Protein AF-A0AA39V1K6-F1 (afdb_monomer_lite)

Radius of gyration: 20.14 Å; chains: 1; bounding box: 51×48×54 Å

Secondary structure (DSSP, 8-state):
--SSGGG---EEEPTTSSEEEEETT-BHHHHHHHHHHTTEE----S-TTSBHHHHHH------------BTTBSTTGGGSS--SEEEEE-EE---S-EEEEEEEEEGGGHHHHHHHHHHHHT-HHHHTTEEEEEEEEEEETTTEEEEEEEEEEEEESS-GGGT-SSGGGS--SEEEEEEE-GGGHHHHTT-STTSGGGSSSEEEEEEEEEESS--HHHHHHHHHHHHHHHTT-HHHHTT-EEEEEE---TTS-TTTSS-S-TT--EEEEEEEEEE-GGGGS--

InterPro domains:
  IPR016169 FAD-binding, type PCMH, subdomain 2 [G3DSA:3.30.465.10] (64-92)

Foldseek 3Di:
DDPDLCVFQDWAQDPPRFKIKGFQAHFQLVVQVVQVVVQKGDQFDLFRLDGPNCRPAVDADDDDDDDDDDCVRPVVCPRHYDDRMDMDTIGGQADFKKKKKKFKAFPVCLVVVQVLVQVCLVDVVLCPFKSWWKWKFADDVVVPLQTTIIIIMTIGNDDDPSNPDGCVVDDGPDMDIDMDGPSCRSVVSQNDCPHPVNDPFKDKDKDKDFAAGDDSVVSNVVRVVLSVVSVVDVQQRNPWIWMKIQDAQCVADCVNDPDNRNNTGMMIMTITMHGDPCSVDDD

Sequence (283 aa):
MPTSIWQLSYITIRFGGKSAWFGGSTLKGPVVQYLWDKGFVATACEYECVGMVRASLGGGHSGGSIIRVNATSYSDLYWGIIITSYEMNILPRGAGLWHYHNYIWRGNKLELVFNALNQLHGNDTILINKAYNVGNFSINATMSSEEPVLFWTLAYRGTTENAEKILNAIEAAYQQVDDVPHTQIAQAQGHGMSDSICQHGSVHSTSTVFLQVYNLTAERLICESFKRRAAQDADLTAGTSIMHEAYSMEAVGPAASASSFNADRLLMLFNAVVLHPDSEKGP

Structure (mmCIF, N/CA/C/O backbone):
data_AF-A0AA39V1K6-F1
#
_entry.id   AF-A0AA39V1K6-F1
#
loop_
_atom_site.group_PDB
_atom_site.id
_atom_site.type_symbol
_atom_site.label_atom_id
_atom_site.label_alt_id
_atom_site.label_comp_id
_atom_site.label_asym_id
_atom_site.label_entity_id
_atom_site.label_seq_id
_atom_site.pdbx_PDB_ins_code
_atom_site.Cartn_x
_atom_site.Cartn_y
_atom_site.Cartn_z
_atom_site.occupancy
_atom_site.B_iso_or_equiv
_atom_site.auth_seq_id
_atom_site.auth_comp_id
_atom_site.auth_asym_id
_atom_site.auth_atom_id
_atom_site.pdbx_PDB_model_num
ATOM 1 N N . MET A 1 1 ? -1.479 18.798 -32.047 1.00 44.91 1 MET A N 1
ATOM 2 C CA . MET A 1 1 ? -0.922 18.542 -30.700 1.00 44.91 1 MET A CA 1
ATOM 3 C C . MET A 1 1 ? -2.058 18.065 -29.811 1.00 44.91 1 MET A C 1
ATOM 5 O O . MET A 1 1 ? -3.164 18.552 -30.027 1.00 44.91 1 MET A O 1
ATOM 9 N N . PRO A 1 2 ? -1.830 17.118 -28.887 1.00 52.06 2 PRO A N 1
ATOM 10 C CA . PRO A 1 2 ? -2.867 16.704 -27.950 1.00 52.06 2 PRO A CA 1
ATOM 11 C C . PRO A 1 2 ? -3.321 17.907 -27.120 1.00 52.06 2 PRO A C 1
ATOM 13 O O . PRO A 1 2 ? -2.495 18.681 -26.640 1.00 52.06 2 PRO A O 1
ATOM 16 N N . THR A 1 3 ? -4.633 18.095 -27.011 1.00 57.06 3 THR A N 1
ATOM 17 C CA . THR A 1 3 ? -5.255 19.245 -26.328 1.00 57.06 3 THR A CA 1
ATOM 18 C C . THR A 1 3 ? -5.525 18.969 -24.850 1.00 57.06 3 THR A C 1
ATOM 20 O O . THR A 1 3 ? -5.960 19.857 -24.123 1.00 57.06 3 THR A O 1
ATOM 23 N N . SER A 1 4 ? -5.265 17.739 -24.396 1.00 67.81 4 SER A N 1
ATOM 24 C CA . SER A 1 4 ? -5.476 17.297 -23.022 1.00 67.81 4 SER A CA 1
ATOM 25 C C . SER A 1 4 ? -4.484 16.201 -22.636 1.00 67.81 4 SER A C 1
ATOM 27 O O . SER A 1 4 ? -4.141 15.351 -23.461 1.00 67.81 4 SER A O 1
ATOM 29 N N . ILE A 1 5 ? -4.069 16.178 -21.364 1.00 68.69 5 ILE A N 1
ATOM 30 C CA . ILE A 1 5 ? -3.195 15.129 -20.824 1.00 68.69 5 ILE A CA 1
ATOM 31 C C . ILE A 1 5 ? -3.827 13.739 -20.959 1.00 68.69 5 ILE A C 1
ATOM 33 O O . ILE A 1 5 ? -3.104 12.772 -21.166 1.00 68.69 5 ILE A O 1
ATOM 37 N N . TRP A 1 6 ? -5.161 13.635 -20.962 1.00 71.62 6 TRP A N 1
ATOM 38 C CA . TRP A 1 6 ? -5.904 12.379 -21.138 1.00 71.62 6 TRP A CA 1
ATOM 39 C C . TRP A 1 6 ? -5.653 11.685 -22.485 1.00 71.62 6 TRP A C 1
ATOM 41 O O . TRP A 1 6 ? -5.897 10.493 -22.619 1.00 71.62 6 TRP A O 1
ATOM 51 N N . GLN A 1 7 ? -5.125 12.405 -23.480 1.00 78.69 7 GLN A N 1
ATOM 52 C CA . GLN A 1 7 ? -4.736 11.836 -24.777 1.00 78.69 7 GLN A CA 1
ATOM 53 C C . GLN A 1 7 ? -3.311 11.245 -24.766 1.00 78.69 7 GLN A C 1
ATOM 55 O O . GLN A 1 7 ? -2.857 10.696 -25.767 1.00 78.69 7 GLN A O 1
ATOM 60 N N . LEU A 1 8 ? -2.587 11.366 -23.648 1.00 83.25 8 LEU A N 1
ATOM 61 C CA . LEU A 1 8 ? -1.212 10.900 -23.458 1.00 83.25 8 LEU A CA 1
ATOM 62 C C . LEU A 1 8 ? -1.170 9.612 -22.619 1.00 83.25 8 LEU A C 1
ATOM 64 O O . LEU A 1 8 ? -0.512 9.570 -21.586 1.00 83.25 8 LEU A O 1
ATOM 68 N N . SER A 1 9 ? -1.865 8.561 -23.052 1.00 87.69 9 SER A N 1
ATOM 69 C CA . SER A 1 9 ? -1.956 7.272 -22.341 1.00 87.69 9 SER A CA 1
ATOM 70 C C . SER A 1 9 ? -1.139 6.143 -22.995 1.00 87.69 9 SER A C 1
ATOM 72 O O . SER A 1 9 ? -1.383 4.963 -22.754 1.00 87.69 9 SER A O 1
ATOM 74 N N . TYR A 1 10 ? -0.158 6.484 -23.836 1.00 89.88 10 TYR A N 1
ATOM 75 C CA . TYR A 1 10 ? 0.651 5.503 -24.565 1.00 89.88 10 TYR A CA 1
ATOM 76 C C . TYR A 1 10 ? 1.762 4.881 -23.707 1.00 89.88 10 TYR A C 1
ATOM 78 O O . TYR A 1 10 ? 2.293 5.516 -22.794 1.00 89.88 10 TYR A O 1
ATOM 86 N N . ILE A 1 11 ? 2.162 3.657 -24.069 1.00 93.44 11 ILE A N 1
ATOM 87 C CA . ILE A 1 11 ? 3.303 2.946 -23.483 1.00 93.44 11 ILE A CA 1
ATOM 88 C C . ILE A 1 11 ? 4.174 2.389 -24.612 1.00 93.44 11 ILE A C 1
ATOM 90 O O . ILE A 1 11 ? 3.702 1.606 -25.438 1.00 93.44 11 ILE A O 1
ATOM 94 N N . THR A 1 12 ? 5.460 2.741 -24.627 1.00 94.88 12 THR A N 1
ATOM 95 C CA . THR A 1 12 ? 6.401 2.293 -25.666 1.00 94.88 12 THR A CA 1
ATOM 96 C C . THR A 1 12 ? 7.649 1.687 -25.040 1.00 94.88 12 THR A C 1
ATOM 98 O O . THR A 1 12 ? 8.504 2.408 -24.527 1.00 94.88 12 THR A O 1
ATOM 101 N N . ILE A 1 13 ? 7.785 0.361 -25.118 1.00 95.19 13 ILE A N 1
ATOM 102 C CA . ILE A 1 13 ? 8.995 -0.350 -24.680 1.00 95.19 13 ILE A CA 1
ATOM 103 C C . ILE A 1 13 ? 10.135 -0.037 -25.651 1.00 95.19 13 ILE A C 1
ATOM 105 O O . ILE A 1 13 ? 9.986 -0.141 -26.870 1.00 95.19 13 ILE A O 1
ATOM 109 N N . ARG A 1 14 ? 11.285 0.366 -25.112 1.00 94.25 14 ARG A N 1
ATOM 110 C CA . ARG A 1 14 ? 12.472 0.696 -25.903 1.00 94.25 14 ARG A CA 1
ATOM 111 C C . ARG A 1 14 ? 13.123 -0.575 -26.434 1.00 94.25 14 ARG A C 1
ATOM 113 O O . ARG A 1 14 ? 13.057 -1.638 -25.815 1.00 94.25 14 ARG A O 1
ATOM 120 N N . PHE A 1 15 ? 13.793 -0.453 -27.578 1.00 89.19 15 PHE A N 1
ATOM 121 C CA . PHE A 1 15 ? 14.573 -1.551 -28.140 1.00 89.19 15 PHE A CA 1
ATOM 122 C C . PHE A 1 15 ? 15.564 -2.087 -27.093 1.00 89.19 15 PHE A C 1
ATOM 124 O O . PHE A 1 15 ? 16.289 -1.317 -26.465 1.00 89.19 15 PHE A O 1
ATOM 131 N N . GLY A 1 16 ? 15.556 -3.404 -26.878 1.00 88.00 16 GLY A N 1
ATOM 132 C CA . GLY A 1 16 ? 16.358 -4.069 -25.846 1.00 88.00 16 GLY A CA 1
ATOM 133 C C . GLY A 1 16 ? 15.677 -4.240 -24.481 1.00 88.00 16 GLY A C 1
ATOM 134 O O . GLY A 1 16 ? 16.273 -4.868 -23.613 1.00 88.00 16 GLY A O 1
ATOM 135 N N . GLY A 1 17 ? 14.457 -3.724 -24.276 1.00 90.25 17 GLY A N 1
ATOM 136 C CA . GLY A 1 17 ? 13.609 -4.087 -23.129 1.00 90.25 17 GLY A CA 1
ATOM 137 C C . GLY A 1 17 ? 14.113 -3.632 -21.755 1.00 90.25 17 GLY A C 1
ATOM 138 O O . GLY A 1 17 ? 13.764 -4.240 -20.751 1.00 90.25 17 GLY A O 1
ATOM 139 N N . LYS A 1 18 ? 14.957 -2.595 -21.694 1.00 92.12 18 LYS A N 1
ATOM 140 C CA . LYS A 1 18 ? 15.508 -2.067 -20.427 1.00 92.12 18 LYS A CA 1
ATOM 141 C C . LYS A 1 18 ? 14.709 -0.898 -19.850 1.00 92.12 18 LYS A C 1
ATOM 143 O O . LYS A 1 18 ? 14.770 -0.641 -18.653 1.00 92.12 18 LYS A O 1
ATOM 148 N N . SER A 1 19 ? 13.971 -0.188 -20.696 1.00 91.06 19 SER A N 1
ATOM 149 C CA . SER A 1 19 ? 13.150 0.961 -20.319 1.00 91.06 19 SER A CA 1
ATOM 150 C C . SER A 1 19 ? 11.900 1.050 -21.190 1.00 91.06 19 SER A C 1
ATOM 152 O O . SER A 1 19 ? 11.816 0.440 -22.263 1.00 91.06 19 SER A O 1
ATOM 154 N N . ALA A 1 20 ? 10.926 1.830 -20.736 1.00 92.00 20 ALA A N 1
ATOM 155 C CA . ALA A 1 20 ? 9.745 2.181 -21.507 1.00 92.00 20 ALA A CA 1
ATOM 156 C C . ALA A 1 20 ? 9.401 3.663 -21.331 1.00 92.00 20 ALA A C 1
ATOM 158 O O . ALA A 1 20 ? 9.692 4.268 -20.299 1.00 92.00 20 ALA A O 1
ATOM 159 N N . TRP A 1 21 ? 8.792 4.235 -22.368 1.00 91.50 21 TRP A N 1
ATOM 160 C CA . TRP A 1 21 ? 8.170 5.552 -22.325 1.00 91.50 21 TRP A CA 1
ATOM 161 C C . TRP A 1 21 ? 6.716 5.428 -21.913 1.00 91.50 21 TRP A C 1
ATOM 163 O O . TRP A 1 21 ? 5.990 4.612 -22.479 1.00 91.50 21 TRP A O 1
ATOM 173 N N . PHE A 1 22 ? 6.302 6.291 -20.995 1.00 90.19 22 PHE A N 1
ATOM 174 C CA . PHE A 1 22 ? 4.945 6.378 -20.481 1.00 90.19 22 PHE A CA 1
ATOM 175 C C . PHE A 1 22 ? 4.411 7.775 -20.758 1.00 90.19 22 PHE A C 1
ATOM 177 O O . PHE A 1 22 ? 5.051 8.776 -20.423 1.00 90.19 22 PHE A O 1
ATOM 184 N N . GLY A 1 23 ? 3.249 7.849 -21.396 1.00 87.88 23 GLY A N 1
ATOM 185 C CA . GLY A 1 23 ? 2.524 9.100 -21.536 1.00 87.88 23 GLY A CA 1
ATOM 186 C C . GLY A 1 23 ? 1.997 9.600 -20.184 1.00 87.88 23 GLY A C 1
ATOM 187 O O . GLY A 1 23 ? 1.775 8.823 -19.249 1.00 87.88 23 GLY A O 1
ATOM 188 N N . GLY A 1 24 ? 1.794 10.915 -20.084 1.00 82.62 24 GLY A N 1
ATOM 189 C CA . GLY A 1 24 ? 1.506 11.601 -18.827 1.00 82.62 24 GLY A CA 1
ATOM 190 C C . GLY A 1 24 ? 0.207 11.217 -18.105 1.00 82.62 24 GLY A C 1
ATOM 191 O O . GLY A 1 24 ? 0.091 11.488 -16.913 1.00 82.62 24 GLY A O 1
ATOM 192 N N . SER A 1 25 ? -0.750 10.576 -18.785 1.00 84.81 25 SER A N 1
ATOM 193 C CA . SER A 1 25 ? -2.021 10.110 -18.195 1.00 84.81 25 SER A CA 1
ATOM 194 C C . SER A 1 25 ? -2.135 8.593 -18.070 1.00 84.81 25 SER A C 1
ATOM 196 O O . SER A 1 25 ? -3.218 8.078 -17.799 1.00 84.81 25 SER A O 1
ATOM 198 N N . THR A 1 26 ? -1.039 7.855 -18.255 1.00 88.94 26 THR A N 1
ATOM 199 C CA . THR A 1 26 ? -1.051 6.407 -18.016 1.00 88.94 26 THR A CA 1
ATOM 200 C C . THR A 1 26 ? -1.427 6.095 -16.564 1.00 88.94 26 THR A C 1
ATOM 202 O O . THR A 1 26 ? -0.902 6.692 -15.622 1.00 88.94 26 THR A O 1
ATOM 205 N N . LEU A 1 27 ? -2.362 5.162 -16.386 1.00 89.44 27 LEU A N 1
ATOM 206 C CA . LEU A 1 27 ? -2.750 4.621 -15.083 1.00 89.44 27 LEU A CA 1
ATOM 207 C C . LEU A 1 27 ? -1.953 3.346 -14.799 1.00 89.44 27 LEU A C 1
ATOM 209 O O . LEU A 1 27 ? -1.530 2.653 -15.729 1.00 89.44 27 LEU A O 1
ATOM 213 N N . LYS A 1 28 ? -1.762 3.021 -13.521 1.00 87.12 28 LYS A N 1
ATOM 214 C CA . LYS A 1 28 ? -0.947 1.874 -13.100 1.00 87.12 28 LYS A CA 1
ATOM 215 C C . LYS A 1 28 ? -1.517 0.537 -13.530 1.00 87.12 28 LYS A C 1
ATOM 217 O O . LYS A 1 28 ? -0.762 -0.233 -14.106 1.00 87.12 28 LYS A O 1
ATOM 222 N N . GLY A 1 29 ? -2.808 0.277 -13.313 1.00 90.12 29 GLY A N 1
ATOM 223 C CA . GLY A 1 29 ? -3.432 -1.002 -13.687 1.00 90.12 29 GLY A CA 1
ATOM 224 C C . GLY A 1 29 ? -3.181 -1.357 -15.161 1.00 90.12 29 GLY A C 1
ATOM 225 O O . GLY A 1 29 ? -2.542 -2.370 -15.454 1.00 90.12 29 GLY A O 1
ATOM 226 N N . PRO A 1 30 ? -3.544 -0.471 -16.112 1.00 92.50 30 PRO A N 1
ATOM 227 C CA . PRO A 1 30 ? -3.234 -0.657 -17.530 1.00 92.50 30 PRO A CA 1
ATOM 228 C C . PRO A 1 30 ? -1.739 -0.830 -17.835 1.00 92.50 30 PRO A C 1
ATOM 230 O O . PRO A 1 30 ? -1.378 -1.629 -18.698 1.00 92.50 30 PRO A O 1
ATOM 233 N N . VAL A 1 31 ? -0.858 -0.106 -17.135 1.00 91.94 31 VAL A N 1
ATOM 234 C CA . VAL A 1 31 ? 0.598 -0.242 -17.296 1.00 91.94 31 VAL A CA 1
ATOM 235 C C . VAL A 1 31 ? 1.099 -1.604 -16.826 1.00 91.94 31 VAL A C 1
ATOM 237 O O . VAL A 1 31 ? 1.863 -2.247 -17.547 1.00 91.94 31 VAL A O 1
ATOM 240 N N . VAL A 1 32 ? 0.665 -2.051 -15.648 1.00 91.38 32 VAL A N 1
ATOM 241 C CA . VAL A 1 32 ? 1.021 -3.348 -15.069 1.00 91.38 32 VAL A CA 1
ATOM 242 C C . VAL A 1 32 ? 0.584 -4.467 -16.006 1.00 91.38 32 VAL A C 1
ATOM 244 O O . VAL A 1 32 ? 1.411 -5.308 -16.358 1.00 91.38 32 VAL A O 1
ATOM 247 N N . GLN A 1 33 ? -0.659 -4.426 -16.490 1.00 93.00 33 GLN A N 1
ATOM 248 C CA . GLN A 1 33 ? -1.176 -5.410 -17.438 1.00 93.00 33 GLN A CA 1
ATOM 249 C C . GLN A 1 33 ? -0.370 -5.419 -18.748 1.00 93.00 33 GLN A C 1
ATOM 251 O O . GLN A 1 33 ? 0.121 -6.465 -19.173 1.00 93.00 33 GLN A O 1
ATOM 256 N N . TYR A 1 34 ? -0.155 -4.247 -19.355 1.00 94.94 34 TYR A N 1
ATOM 257 C CA . TYR A 1 34 ? 0.571 -4.129 -20.621 1.00 94.94 34 TYR A CA 1
ATOM 258 C C . TYR A 1 34 ? 2.014 -4.641 -20.532 1.00 94.94 34 TYR A C 1
ATOM 260 O O . TYR A 1 34 ? 2.470 -5.373 -21.412 1.00 94.94 34 TYR A O 1
ATOM 268 N N . LEU A 1 35 ? 2.754 -4.258 -19.486 1.00 94.00 35 LEU A N 1
ATOM 269 C CA . LEU A 1 35 ? 4.135 -4.706 -19.304 1.00 94.00 35 LEU A CA 1
ATOM 270 C C . LEU A 1 35 ? 4.195 -6.210 -19.031 1.00 94.00 35 LEU A C 1
ATOM 272 O O . LEU A 1 35 ? 5.041 -6.896 -19.612 1.00 94.00 35 LEU A O 1
ATOM 276 N N . TRP A 1 36 ? 3.276 -6.729 -18.216 1.00 93.06 36 TRP A N 1
ATOM 277 C CA . TRP A 1 36 ? 3.225 -8.143 -17.854 1.00 93.06 36 TRP A CA 1
ATOM 278 C C . TRP A 1 36 ? 3.026 -9.051 -19.069 1.00 93.06 36 TRP A C 1
ATOM 280 O O . TRP A 1 36 ? 3.762 -10.031 -19.235 1.00 93.06 36 TRP A O 1
ATOM 290 N N . ASP A 1 37 ? 2.113 -8.675 -19.967 1.00 94.56 37 ASP A N 1
ATOM 291 C CA . ASP A 1 37 ? 1.841 -9.386 -21.224 1.00 94.56 37 ASP A CA 1
ATOM 292 C C . ASP A 1 37 ? 3.039 -9.368 -22.186 1.00 94.56 37 ASP A C 1
ATOM 294 O O . ASP A 1 37 ? 3.150 -10.204 -23.086 1.00 94.56 37 ASP A O 1
ATOM 298 N N . LYS A 1 38 ? 3.973 -8.431 -21.990 1.00 95.56 38 LYS A N 1
ATOM 299 C CA . LYS A 1 38 ? 5.236 -8.330 -22.734 1.00 95.56 38 LYS A CA 1
ATOM 300 C C . LYS A 1 38 ? 6.434 -8.924 -21.992 1.00 95.56 38 LYS A C 1
ATOM 302 O O . LYS A 1 38 ? 7.543 -8.861 -22.514 1.00 95.56 38 LYS A O 1
ATOM 307 N N . GLY A 1 39 ? 6.229 -9.528 -20.820 1.00 93.81 39 GLY A N 1
ATOM 308 C CA . GLY A 1 39 ? 7.291 -10.167 -20.041 1.00 93.81 39 GLY A CA 1
ATOM 309 C C . GLY A 1 39 ? 8.091 -9.211 -19.153 1.00 93.81 39 GLY A C 1
ATOM 310 O O . GLY A 1 39 ? 9.198 -9.556 -18.733 1.00 93.81 39 GLY A O 1
ATOM 311 N N . PHE A 1 40 ? 7.529 -8.048 -18.824 1.00 93.56 40 PHE A N 1
ATOM 312 C CA . PHE A 1 40 ? 8.165 -7.024 -18.000 1.00 93.56 40 PHE A CA 1
ATOM 313 C C . PHE A 1 40 ? 7.306 -6.613 -16.799 1.00 93.56 40 PHE A C 1
ATOM 315 O O . PHE A 1 40 ? 6.109 -6.874 -16.742 1.00 93.56 40 PHE A O 1
ATOM 322 N N . VAL A 1 41 ? 7.934 -5.939 -15.841 1.00 89.31 41 VAL A N 1
ATOM 323 C CA . VAL A 1 41 ? 7.305 -5.227 -14.722 1.00 89.31 41 VAL A CA 1
ATOM 324 C C . VAL A 1 41 ? 7.999 -3.879 -14.523 1.00 89.31 41 VAL A C 1
ATOM 326 O O . VAL A 1 41 ? 9.112 -3.663 -15.003 1.00 89.31 41 VAL A O 1
ATOM 329 N N . ALA A 1 42 ? 7.351 -2.968 -13.809 1.00 84.81 42 ALA A N 1
ATOM 330 C CA . ALA A 1 42 ? 7.894 -1.667 -13.438 1.00 84.81 42 ALA A CA 1
ATOM 331 C C . ALA A 1 42 ? 7.592 -1.398 -11.962 1.00 84.81 42 ALA A C 1
ATOM 333 O O . ALA A 1 42 ? 6.559 -1.839 -11.463 1.00 84.81 42 ALA A O 1
ATOM 334 N N . THR A 1 43 ? 8.471 -0.671 -11.270 1.00 75.50 43 THR A N 1
ATOM 335 C CA . THR A 1 43 ? 8.198 -0.241 -9.894 1.00 75.50 43 THR A CA 1
ATOM 336 C C . THR A 1 43 ? 7.059 0.774 -9.903 1.00 75.50 43 THR A C 1
ATOM 338 O O . THR A 1 43 ? 7.192 1.855 -10.477 1.00 75.50 43 THR A O 1
ATOM 341 N N . ALA A 1 44 ? 5.942 0.433 -9.272 1.00 68.88 44 ALA A N 1
ATOM 342 C CA . ALA A 1 44 ? 4.783 1.296 -9.118 1.00 68.88 44 ALA A CA 1
ATOM 343 C C . ALA A 1 44 ? 4.134 1.029 -7.751 1.00 68.88 44 ALA A C 1
ATOM 345 O O . ALA A 1 44 ? 4.139 -0.104 -7.294 1.00 68.88 44 ALA A O 1
ATOM 346 N N . CYS A 1 45 ? 3.566 2.053 -7.103 1.00 64.75 45 CYS A N 1
ATOM 347 C CA . CYS A 1 45 ? 2.638 1.826 -5.983 1.00 64.75 45 CYS A CA 1
ATOM 348 C C . CYS A 1 45 ? 1.388 1.039 -6.423 1.00 64.75 45 CYS A C 1
ATOM 350 O O . CYS A 1 45 ? 1.010 1.129 -7.594 1.00 64.75 45 CYS A O 1
ATOM 352 N N . GLU A 1 46 ? 0.765 0.344 -5.471 1.00 76.44 46 GLU A N 1
ATOM 353 C CA . GLU A 1 46 ? -0.241 -0.717 -5.661 1.00 76.44 46 GLU A CA 1
ATOM 354 C C . GLU A 1 46 ? -1.591 -0.256 -6.248 1.00 76.44 46 GLU A C 1
ATOM 356 O O . GLU A 1 46 ? -2.221 -0.992 -6.997 1.00 76.44 46 GLU A O 1
ATOM 361 N N . TYR A 1 47 ? -2.039 0.972 -5.958 1.00 83.31 47 TYR A N 1
ATOM 362 C CA . TYR A 1 47 ? -3.361 1.465 -6.377 1.00 83.31 47 TYR A CA 1
ATOM 363 C C . TYR A 1 47 ? -3.471 1.656 -7.893 1.00 83.31 47 TYR A C 1
ATOM 365 O O . TYR A 1 47 ? -2.866 2.573 -8.458 1.00 83.31 47 TYR A O 1
ATOM 373 N N . GLU A 1 48 ? -4.298 0.855 -8.561 1.00 87.94 48 GLU A N 1
ATOM 374 C CA . GLU A 1 48 ? -4.310 0.772 -10.026 1.00 87.94 48 GLU A CA 1
ATOM 375 C C . GLU A 1 48 ? -4.774 2.056 -10.733 1.00 87.94 48 GLU A C 1
ATOM 377 O O . GLU A 1 48 ? -4.312 2.363 -11.838 1.00 87.94 48 GLU A O 1
ATOM 382 N N . CYS A 1 49 ? -5.644 2.832 -10.086 1.00 86.88 49 CYS A N 1
ATOM 383 C CA . CYS A 1 49 ? -6.198 4.081 -10.611 1.00 86.88 49 CYS A CA 1
ATOM 384 C C . CYS A 1 49 ? -5.260 5.287 -10.479 1.00 86.88 49 CYS A C 1
ATOM 386 O O . CYS A 1 49 ? -5.561 6.364 -10.999 1.00 86.88 49 CYS A O 1
ATOM 388 N N . VAL A 1 50 ? -4.124 5.158 -9.789 1.00 84.50 50 VAL A N 1
ATOM 389 C CA . VAL A 1 50 ? -3.205 6.287 -9.629 1.00 84.50 50 VAL A CA 1
ATOM 390 C C . VAL A 1 50 ? -2.436 6.523 -10.933 1.00 84.50 50 VAL A C 1
ATOM 392 O O . VAL A 1 50 ? -1.850 5.617 -11.526 1.00 84.50 50 VAL A O 1
ATOM 395 N N . GLY A 1 51 ? -2.412 7.781 -11.376 1.00 81.62 51 GLY A N 1
ATOM 396 C CA . GLY A 1 51 ? -1.617 8.201 -12.525 1.00 81.62 51 GLY A CA 1
ATOM 397 C C . GLY A 1 51 ? -0.124 7.982 -12.285 1.00 81.62 51 GLY A C 1
ATOM 398 O O . GLY A 1 51 ? 0.438 8.395 -11.267 1.00 81.62 51 GLY A O 1
ATOM 399 N N . MET A 1 52 ? 0.534 7.365 -13.253 1.00 76.50 52 MET A N 1
ATOM 400 C CA . MET A 1 52 ? 1.934 6.968 -13.187 1.00 76.50 52 MET A CA 1
ATOM 401 C C . MET A 1 52 ? 2.903 8.158 -13.026 1.00 76.50 52 MET A C 1
ATOM 403 O O . MET A 1 52 ? 3.865 8.081 -12.258 1.00 76.50 52 MET A O 1
ATOM 407 N N . VAL A 1 53 ? 2.596 9.313 -13.632 1.00 70.44 53 VAL A N 1
ATOM 408 C CA . VAL A 1 53 ? 3.350 10.566 -13.417 1.00 70.44 53 VAL A CA 1
ATOM 409 C C . VAL A 1 53 ? 3.212 11.082 -11.986 1.00 70.44 53 VAL A C 1
ATOM 411 O O . VAL A 1 53 ? 4.207 11.475 -11.377 1.00 70.44 53 VAL A O 1
ATOM 414 N N . ARG A 1 54 ? 1.995 11.064 -11.424 1.00 56.81 54 ARG A N 1
ATOM 415 C CA . ARG A 1 54 ? 1.740 11.559 -10.061 1.00 56.81 54 ARG A CA 1
ATOM 416 C C . ARG A 1 54 ? 2.488 10.722 -9.027 1.00 56.81 54 ARG A C 1
ATOM 418 O O . ARG A 1 54 ? 3.078 11.287 -8.114 1.00 56.81 54 ARG A O 1
ATOM 425 N N . ALA A 1 55 ? 2.509 9.403 -9.216 1.00 51.59 55 ALA A N 1
ATOM 426 C CA . ALA A 1 55 ? 3.280 8.488 -8.379 1.00 51.59 55 ALA A CA 1
ATOM 427 C C . ALA A 1 55 ? 4.798 8.705 -8.481 1.00 51.59 55 ALA A C 1
ATOM 429 O O . ALA A 1 55 ? 5.523 8.315 -7.576 1.00 51.59 55 ALA A O 1
ATOM 430 N N . SER A 1 56 ? 5.275 9.315 -9.569 1.00 51.44 56 SER A N 1
ATOM 431 C CA . SER A 1 56 ? 6.705 9.492 -9.802 1.00 51.44 56 SER A CA 1
ATOM 432 C C . SER A 1 56 ? 7.249 10.814 -9.243 1.00 51.44 56 SER A C 1
ATOM 434 O O . SER A 1 56 ? 8.406 10.837 -8.834 1.00 51.44 56 SER A O 1
ATOM 436 N N . LEU A 1 57 ? 6.493 11.928 -9.277 1.00 53.66 57 LEU A N 1
ATOM 437 C CA . LEU A 1 57 ? 7.123 13.268 -9.232 1.00 53.66 57 LEU A CA 1
ATOM 438 C C . LEU A 1 57 ? 6.347 14.406 -8.524 1.00 53.66 57 LEU A C 1
ATOM 440 O O . LEU A 1 57 ? 6.695 15.568 -8.705 1.00 53.66 57 LEU A O 1
ATOM 444 N N . GLY A 1 58 ? 5.325 14.138 -7.702 1.00 44.94 58 GLY A N 1
ATOM 445 C CA . GLY A 1 58 ? 4.805 15.127 -6.728 1.00 44.94 58 GLY A CA 1
ATOM 446 C C . GLY A 1 58 ? 4.076 16.386 -7.256 1.00 44.94 58 GLY A C 1
ATOM 447 O O . GLY A 1 58 ? 3.384 17.030 -6.477 1.00 44.94 58 GLY A O 1
ATOM 448 N N . GLY A 1 59 ? 4.119 16.697 -8.557 1.00 31.39 59 GLY A N 1
ATOM 449 C CA . GLY A 1 59 ? 3.286 17.708 -9.232 1.00 31.39 59 GLY A CA 1
ATOM 450 C C . GLY A 1 59 ? 3.768 19.168 -9.132 1.00 31.39 59 GLY A C 1
ATOM 451 O O . GLY A 1 59 ? 4.010 19.693 -8.052 1.00 31.39 59 GLY A O 1
ATOM 452 N N . GLY A 1 60 ? 3.831 19.860 -10.278 1.00 26.05 60 GLY A N 1
ATOM 453 C CA . GLY A 1 60 ? 4.103 21.300 -10.401 1.00 26.05 60 GLY A CA 1
ATOM 454 C C . GLY A 1 60 ? 3.540 21.864 -11.716 1.00 26.05 60 GLY A C 1
ATOM 455 O O . GLY A 1 60 ? 3.410 21.132 -12.697 1.00 26.05 60 GLY A O 1
ATOM 456 N N . HIS A 1 61 ? 3.152 23.145 -11.735 1.00 28.48 61 HIS A N 1
ATOM 457 C CA . HIS A 1 61 ? 2.489 23.817 -12.865 1.00 28.48 61 HIS A CA 1
ATOM 458 C C . HIS A 1 61 ? 3.411 24.892 -13.471 1.00 28.48 61 HIS A C 1
ATOM 460 O O . HIS A 1 61 ? 3.813 25.817 -12.769 1.00 28.48 61 HIS A O 1
ATOM 466 N N . SER A 1 62 ? 3.723 24.811 -14.768 1.00 29.45 62 SER A N 1
ATOM 467 C CA . SER A 1 62 ? 4.364 25.892 -15.531 1.00 29.45 62 SER A CA 1
ATOM 468 C C . SER A 1 62 ? 4.016 25.786 -17.022 1.00 29.45 62 SER A C 1
ATOM 470 O O . SER A 1 62 ? 4.140 24.730 -17.638 1.00 29.45 62 SER A O 1
ATOM 472 N N . GLY A 1 63 ? 3.517 26.876 -17.610 1.00 37.16 63 GLY A N 1
ATOM 473 C CA . GLY A 1 63 ? 3.251 26.962 -19.047 1.00 37.16 63 GLY A CA 1
ATOM 474 C C . GLY A 1 63 ? 4.542 27.217 -19.825 1.00 37.16 63 GLY A C 1
ATOM 475 O O . GLY A 1 63 ? 5.309 28.106 -19.464 1.00 37.16 63 GLY A O 1
ATOM 476 N N . GLY A 1 64 ? 4.787 26.456 -20.895 1.00 43.00 64 GLY A N 1
ATOM 477 C CA . GLY A 1 64 ? 5.979 26.614 -21.728 1.00 43.00 64 GLY A CA 1
ATOM 478 C C . GLY A 1 64 ? 6.146 25.531 -22.796 1.00 43.00 64 GLY A C 1
ATOM 479 O O . GLY A 1 64 ? 5.463 24.509 -22.792 1.00 43.00 64 GLY A O 1
ATOM 480 N N . SER A 1 65 ? 7.053 25.790 -23.737 1.00 50.19 65 SER A N 1
ATOM 481 C CA . SER A 1 65 ? 7.487 24.898 -24.822 1.00 50.19 65 SER A CA 1
ATOM 482 C C . SER A 1 65 ? 7.974 23.527 -24.327 1.00 50.19 65 SER A C 1
ATOM 484 O O . SER A 1 65 ? 8.620 23.438 -23.287 1.00 50.19 65 SER A O 1
ATOM 486 N N . ILE A 1 66 ? 7.720 22.463 -25.104 1.00 56.28 66 ILE A N 1
ATOM 487 C CA . ILE A 1 66 ? 8.152 21.093 -24.777 1.00 56.28 66 ILE A CA 1
ATOM 488 C C . ILE A 1 66 ? 9.679 20.998 -24.882 1.00 56.28 66 ILE A C 1
ATOM 490 O O . ILE A 1 66 ? 10.237 21.147 -25.969 1.00 56.28 66 ILE A O 1
ATOM 494 N N . ILE A 1 67 ? 10.340 20.696 -23.766 1.00 64.00 67 ILE A N 1
ATOM 495 C CA . ILE A 1 67 ? 11.774 20.399 -23.699 1.00 64.00 67 ILE A CA 1
ATOM 496 C C . ILE A 1 67 ? 11.980 18.970 -23.193 1.00 64.00 67 ILE A C 1
ATOM 498 O O . ILE A 1 67 ? 11.190 18.463 -22.397 1.00 64.00 67 ILE A O 1
ATOM 502 N N . ARG A 1 68 ? 13.040 18.298 -23.653 1.00 71.38 68 ARG A N 1
ATOM 503 C CA . ARG A 1 68 ? 13.446 17.003 -23.097 1.00 71.38 68 ARG A CA 1
ATOM 504 C C . ARG A 1 68 ? 14.457 17.249 -21.987 1.00 71.38 68 ARG A C 1
ATOM 506 O O . ARG A 1 68 ? 15.537 17.761 -22.257 1.00 71.38 68 ARG A O 1
ATOM 513 N N . VAL A 1 69 ? 14.111 16.830 -20.778 1.00 69.75 69 VAL A N 1
ATOM 514 C CA . VAL A 1 69 ? 14.982 16.925 -19.605 1.00 69.75 69 VAL A CA 1
ATOM 515 C C . VAL A 1 69 ? 15.607 15.563 -19.312 1.00 69.75 69 VAL A C 1
ATOM 517 O O . VAL A 1 69 ? 14.951 14.530 -19.452 1.00 69.75 69 VAL A O 1
ATOM 520 N N . ASN A 1 70 ? 16.888 15.539 -18.949 1.00 68.62 70 ASN A N 1
ATOM 521 C CA . ASN A 1 70 ? 17.582 14.344 -18.468 1.00 68.62 70 ASN A CA 1
ATOM 522 C C . ASN A 1 70 ? 18.717 14.730 -17.502 1.00 68.62 70 ASN A C 1
ATOM 524 O O . ASN A 1 70 ? 18.987 15.909 -17.290 1.00 68.62 70 ASN A O 1
ATOM 528 N N . ALA A 1 71 ? 19.429 13.741 -16.955 1.00 66.88 71 ALA A N 1
ATOM 529 C CA . ALA A 1 71 ? 20.523 13.969 -16.003 1.00 66.88 71 ALA A CA 1
ATOM 530 C C . ALA A 1 71 ? 21.665 14.868 -16.530 1.00 66.88 71 ALA A C 1
ATOM 532 O O . ALA A 1 71 ? 22.447 15.388 -15.744 1.00 66.88 71 ALA A O 1
ATOM 533 N N . THR A 1 72 ? 21.775 15.047 -17.848 1.00 73.88 72 THR A N 1
ATOM 534 C CA . THR A 1 72 ? 22.841 15.815 -18.515 1.00 73.88 72 THR A CA 1
ATOM 535 C C . THR A 1 72 ? 22.352 17.100 -19.194 1.00 73.88 72 THR A C 1
ATOM 537 O O . THR A 1 72 ? 23.165 17.875 -19.685 1.00 73.88 72 THR A O 1
ATOM 540 N N . SER A 1 73 ? 21.039 17.340 -19.257 1.00 75.44 73 SER A N 1
ATOM 541 C CA . SER A 1 73 ? 20.432 18.473 -19.962 1.00 75.44 73 SER A CA 1
ATOM 542 C C . SER A 1 73 ? 19.204 18.948 -19.194 1.00 75.44 73 SER A C 1
ATOM 544 O O . SER A 1 73 ? 18.248 18.187 -19.037 1.00 75.44 73 SER A O 1
ATOM 546 N N . TYR A 1 74 ? 19.248 20.199 -18.719 1.00 74.88 74 TYR A N 1
ATOM 547 C CA . TYR A 1 74 ? 18.242 20.791 -17.826 1.00 74.88 74 TYR A CA 1
ATOM 548 C C . TYR A 1 74 ? 18.061 20.007 -16.511 1.00 74.88 74 TYR A C 1
ATOM 550 O O . TYR A 1 74 ? 16.948 19.851 -16.017 1.00 74.88 74 TYR A O 1
ATOM 558 N N . SER A 1 75 ? 19.147 19.458 -15.956 1.00 73.38 75 SER A N 1
ATOM 559 C CA . SER A 1 75 ? 19.118 18.566 -14.784 1.00 73.38 75 SER A CA 1
ATOM 560 C C . SER A 1 75 ? 18.491 19.196 -13.533 1.00 73.38 75 SER A C 1
ATOM 562 O O . SER A 1 75 ? 17.969 18.485 -12.681 1.00 73.38 75 SER A O 1
ATOM 564 N N . ASP A 1 76 ? 18.528 20.522 -13.436 1.00 71.31 76 ASP A N 1
ATOM 565 C CA . ASP A 1 76 ? 17.858 21.339 -12.424 1.00 71.31 76 ASP A CA 1
ATOM 566 C C . ASP A 1 76 ? 16.326 21.353 -12.580 1.00 71.31 76 ASP A C 1
ATOM 568 O O . ASP A 1 76 ? 15.603 21.364 -11.586 1.00 71.31 76 ASP A O 1
ATOM 572 N N . LEU A 1 77 ? 15.817 21.272 -13.814 1.00 71.62 77 LEU A N 1
ATOM 573 C CA . LEU A 1 77 ? 14.382 21.231 -14.125 1.00 71.62 77 LEU A CA 1
ATOM 574 C C . LEU A 1 77 ? 13.755 19.839 -13.973 1.00 71.62 77 LEU A C 1
ATOM 576 O O . LEU A 1 77 ? 12.534 19.710 -14.053 1.00 71.62 77 LEU A O 1
ATOM 580 N N . TYR A 1 78 ? 14.555 18.795 -13.736 1.00 64.12 78 TYR A N 1
ATOM 581 C CA . TYR A 1 78 ? 14.076 17.408 -13.668 1.00 64.12 78 TYR A CA 1
ATOM 582 C C . TYR A 1 78 ? 13.026 17.179 -12.560 1.00 64.12 78 TYR A C 1
ATOM 584 O O . TYR A 1 78 ? 12.224 16.253 -12.659 1.00 64.12 78 TYR A O 1
ATOM 592 N N . TRP A 1 79 ? 12.974 18.049 -11.544 1.00 59.25 79 TRP A N 1
ATOM 593 C CA . TRP A 1 79 ? 12.142 17.876 -10.347 1.00 59.25 79 TRP A CA 1
ATOM 594 C C . TRP A 1 79 ? 10.955 18.854 -10.218 1.00 59.25 79 TRP A C 1
ATOM 596 O O . TRP A 1 79 ? 10.286 18.835 -9.191 1.00 59.25 79 TRP A O 1
ATOM 606 N N . GLY A 1 80 ? 10.670 19.710 -11.216 1.00 57.28 80 GLY A N 1
ATOM 607 C CA . GLY A 1 80 ? 9.729 20.836 -11.037 1.00 57.28 80 GLY A CA 1
ATOM 608 C C . GLY A 1 80 ? 8.897 21.274 -12.250 1.00 57.28 80 GLY A C 1
ATOM 609 O O . GLY A 1 80 ? 8.569 22.455 -12.354 1.00 57.28 80 GLY A O 1
ATOM 610 N N . ILE A 1 81 ? 8.562 20.376 -13.183 1.00 63.09 81 ILE A N 1
ATOM 611 C CA . ILE A 1 81 ? 7.908 20.733 -14.462 1.00 63.09 81 ILE A CA 1
ATOM 612 C C . ILE A 1 81 ? 6.608 19.964 -14.741 1.00 63.09 81 ILE A C 1
ATOM 614 O O . ILE A 1 81 ? 6.346 18.919 -14.148 1.00 63.09 81 ILE A O 1
ATOM 618 N N . ILE A 1 82 ? 5.817 20.456 -15.706 1.00 66.12 82 ILE A N 1
ATOM 619 C CA . ILE A 1 82 ? 4.718 19.689 -16.312 1.00 66.12 82 ILE A CA 1
ATOM 620 C C . ILE A 1 82 ? 5.306 18.584 -17.190 1.00 66.12 82 ILE A C 1
ATOM 622 O O . ILE A 1 82 ? 6.079 18.839 -18.113 1.00 66.12 82 ILE A O 1
ATOM 626 N N . ILE A 1 83 ? 4.883 17.350 -16.933 1.00 70.94 83 ILE A N 1
ATOM 627 C CA . ILE A 1 83 ? 5.402 16.162 -17.606 1.00 70.94 83 ILE A CA 1
ATOM 628 C C . ILE A 1 83 ? 4.356 15.643 -18.578 1.00 70.94 83 ILE A C 1
ATOM 630 O O . ILE A 1 83 ? 3.270 15.217 -18.193 1.00 70.94 83 ILE A O 1
ATOM 634 N N . THR A 1 84 ? 4.702 15.656 -19.861 1.00 76.12 84 THR A N 1
ATOM 635 C CA . THR A 1 84 ? 3.872 15.080 -20.927 1.00 76.12 84 THR A CA 1
ATOM 636 C C . THR A 1 84 ? 4.179 13.601 -21.148 1.00 76.12 84 THR A C 1
ATOM 638 O O . THR A 1 84 ? 3.301 12.840 -21.550 1.00 76.12 84 THR A O 1
ATOM 641 N N . SER A 1 85 ? 5.415 13.184 -20.871 1.00 79.81 85 SER A N 1
ATOM 642 C CA . SER A 1 85 ? 5.851 11.790 -20.875 1.00 79.81 85 SER A CA 1
ATOM 643 C C . SER A 1 85 ? 7.171 11.631 -20.134 1.00 79.81 85 SER A C 1
ATOM 645 O O . SER A 1 85 ? 7.913 12.601 -19.975 1.00 79.81 85 SER A O 1
ATOM 647 N N . TYR A 1 86 ? 7.478 10.410 -19.713 1.00 82.50 86 TYR A N 1
ATOM 648 C CA . TYR A 1 86 ? 8.734 10.099 -19.044 1.00 82.50 86 TYR A CA 1
ATOM 649 C C . TYR A 1 86 ? 9.223 8.692 -19.408 1.00 82.50 86 TYR A C 1
ATOM 651 O O . TYR A 1 86 ? 8.441 7.831 -19.817 1.00 82.50 86 TYR A O 1
ATOM 659 N N . GLU A 1 87 ? 10.533 8.477 -19.295 1.00 86.00 87 GLU A N 1
ATOM 660 C CA . GLU A 1 87 ? 11.182 7.180 -19.500 1.00 86.00 87 GLU A CA 1
ATOM 661 C C . GLU A 1 87 ? 11.556 6.605 -18.134 1.00 86.00 87 GLU A C 1
ATOM 663 O O . GLU A 1 87 ? 12.211 7.280 -17.342 1.00 86.00 87 GLU A O 1
ATOM 668 N N . MET A 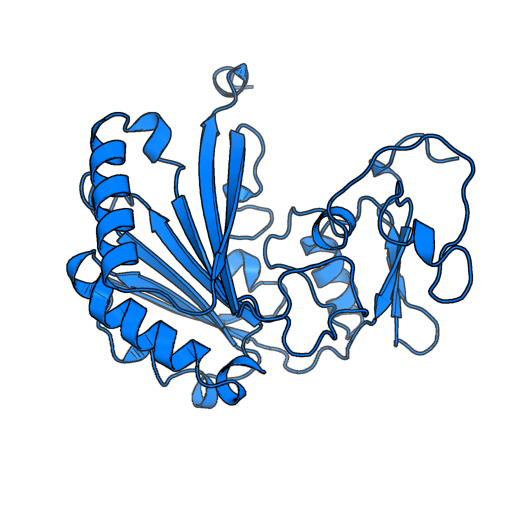1 88 ? 11.159 5.364 -17.855 1.00 85.31 88 MET A N 1
ATOM 669 C CA . MET A 1 88 ? 11.592 4.644 -16.653 1.00 85.31 88 MET A CA 1
ATOM 670 C C . MET A 1 88 ? 12.091 3.248 -17.003 1.00 85.31 88 MET A C 1
ATOM 672 O O . MET A 1 88 ? 11.707 2.662 -18.021 1.00 85.31 88 MET A O 1
ATOM 676 N N . ASN A 1 89 ? 12.959 2.720 -16.144 1.00 87.62 89 ASN A N 1
ATOM 677 C CA . ASN A 1 89 ? 13.452 1.357 -16.269 1.00 87.62 89 ASN A CA 1
ATOM 678 C C . ASN A 1 89 ? 12.308 0.356 -16.077 1.00 87.62 89 ASN A C 1
ATOM 680 O O . ASN A 1 89 ? 11.436 0.544 -15.228 1.00 87.62 89 ASN A O 1
ATOM 684 N N . ILE A 1 90 ? 12.356 -0.723 -16.852 1.00 90.12 90 ILE A N 1
ATOM 685 C CA . ILE A 1 90 ? 11.486 -1.889 -16.696 1.00 90.12 90 ILE A CA 1
ATOM 686 C C . ILE A 1 90 ? 12.359 -3.108 -16.411 1.00 90.12 90 ILE A C 1
ATOM 688 O O . ILE A 1 90 ? 13.511 -3.184 -16.841 1.00 90.12 90 ILE A O 1
ATOM 692 N N . LEU A 1 91 ? 11.817 -4.055 -15.660 1.00 88.56 91 LEU A N 1
ATOM 693 C CA . LEU A 1 91 ? 12.516 -5.249 -15.205 1.00 88.56 91 LEU A CA 1
ATOM 694 C C . LEU A 1 91 ? 11.868 -6.495 -15.813 1.00 88.56 91 LEU A C 1
ATOM 696 O O . LEU A 1 91 ? 10.674 -6.471 -16.110 1.00 88.56 91 LEU A O 1
ATOM 700 N N . PRO A 1 92 ? 12.605 -7.605 -15.976 1.00 90.31 92 PRO A N 1
ATOM 701 C CA . PRO A 1 92 ? 12.004 -8.877 -16.353 1.00 90.31 92 PRO A CA 1
ATOM 702 C C . PRO A 1 92 ? 10.909 -9.297 -15.364 1.00 90.31 92 PRO A C 1
ATOM 704 O O . PRO A 1 92 ? 11.065 -9.156 -14.147 1.00 90.31 92 PRO A O 1
ATOM 707 N N . ARG A 1 93 ? 9.827 -9.870 -15.901 1.00 86.94 93 ARG A N 1
ATOM 708 C CA . ARG A 1 93 ? 8.629 -10.310 -15.167 1.00 86.94 93 ARG A CA 1
ATOM 709 C C . ARG A 1 93 ? 8.931 -11.088 -13.880 1.00 86.94 93 ARG A C 1
ATOM 711 O O . ARG A 1 93 ? 8.375 -10.798 -12.821 1.00 86.94 93 ARG A O 1
ATOM 718 N N . GLY A 1 94 ? 9.871 -12.028 -13.937 1.00 84.69 94 GLY A N 1
ATOM 719 C CA . GLY A 1 94 ? 10.182 -12.931 -12.826 1.00 84.69 94 GLY A CA 1
ATOM 720 C C . GLY A 1 94 ? 9.058 -13.937 -12.564 1.00 84.69 94 GLY A C 1
ATOM 721 O O . GLY A 1 94 ? 8.479 -14.455 -13.517 1.00 84.69 94 GLY A O 1
ATOM 722 N N . ALA A 1 95 ? 8.787 -14.239 -11.288 1.00 83.31 95 ALA A N 1
ATOM 723 C CA . ALA A 1 95 ? 7.811 -15.251 -10.876 1.00 83.31 95 ALA A CA 1
ATOM 724 C C . ALA A 1 95 ? 6.401 -14.979 -11.432 1.00 83.31 95 ALA A C 1
ATOM 726 O O . ALA A 1 95 ? 5.960 -13.833 -11.505 1.00 83.31 95 ALA A O 1
ATOM 727 N N . GLY A 1 96 ? 5.700 -16.047 -11.826 1.00 83.69 96 GLY A N 1
ATOM 728 C CA . GLY A 1 96 ? 4.354 -15.960 -12.400 1.00 83.69 96 GLY A CA 1
ATOM 729 C C . GLY A 1 96 ? 3.251 -15.697 -11.374 1.00 83.69 96 GLY A C 1
ATOM 730 O O . GLY A 1 96 ? 2.231 -15.121 -11.746 1.00 83.69 96 GLY A O 1
ATOM 731 N N . LEU A 1 97 ? 3.480 -16.084 -10.118 1.00 87.75 97 LEU A N 1
ATOM 732 C CA . LEU A 1 97 ? 2.557 -15.935 -8.998 1.00 87.75 97 LEU A CA 1
ATOM 733 C C . LEU A 1 97 ? 3.205 -15.138 -7.867 1.00 87.75 97 LEU A C 1
ATOM 735 O O . LEU A 1 97 ? 4.433 -15.106 -7.728 1.00 87.75 97 LEU A O 1
ATOM 739 N N . TRP A 1 98 ? 2.341 -14.494 -7.101 1.00 88.31 98 TRP A N 1
ATOM 740 C CA . TRP A 1 98 ? 2.626 -13.661 -5.952 1.00 88.31 98 TRP A CA 1
ATOM 741 C C . TRP A 1 98 ? 1.766 -14.135 -4.795 1.00 88.31 98 TRP A C 1
ATOM 743 O O . TRP A 1 98 ? 0.549 -14.245 -4.933 1.00 88.31 98 TRP A O 1
ATOM 753 N N . HIS A 1 99 ? 2.419 -14.392 -3.672 1.00 88.69 99 HIS A N 1
ATOM 754 C CA . HIS A 1 99 ? 1.763 -14.807 -2.449 1.00 88.69 99 HIS A CA 1
ATOM 755 C C . HIS A 1 99 ? 1.301 -13.584 -1.670 1.00 88.69 99 HIS A C 1
ATOM 757 O O . HIS A 1 99 ? 2.068 -12.623 -1.537 1.00 88.69 99 HIS A O 1
ATOM 763 N N . TYR A 1 100 ? 0.093 -13.610 -1.116 1.00 89.62 100 TYR A N 1
ATOM 764 C CA . TYR A 1 100 ? -0.374 -12.522 -0.268 1.00 89.62 100 TYR A CA 1
ATOM 765 C C . TYR A 1 100 ? -1.116 -12.996 0.966 1.00 89.62 100 TYR A C 1
ATOM 767 O O . TYR A 1 100 ? -1.674 -14.089 1.018 1.00 89.62 100 TYR A O 1
ATOM 775 N N . HIS A 1 101 ? -1.148 -12.107 1.952 1.00 90.88 101 HIS A N 1
ATOM 776 C CA . HIS A 1 101 ? -1.986 -12.256 3.125 1.00 90.88 101 HIS A CA 1
ATOM 777 C C . HIS A 1 101 ? -2.758 -10.970 3.380 1.00 90.88 101 HIS A C 1
ATOM 779 O O . HIS A 1 101 ? -2.164 -9.893 3.382 1.00 90.88 101 HIS A O 1
ATOM 785 N N . ASN A 1 102 ? -4.043 -11.106 3.692 1.00 93.75 102 ASN A N 1
ATOM 786 C CA . ASN A 1 102 ? -4.854 -10.062 4.302 1.00 93.75 102 ASN A CA 1
ATOM 787 C C . ASN A 1 102 ? -5.223 -10.501 5.719 1.00 93.75 102 ASN A C 1
ATOM 789 O O . ASN A 1 102 ? -5.737 -11.601 5.917 1.00 93.75 102 ASN A O 1
ATOM 793 N N . TYR A 1 103 ? -4.998 -9.633 6.695 1.00 94.88 103 TYR A N 1
ATOM 794 C CA . TYR A 1 103 ? -5.319 -9.853 8.098 1.00 94.88 103 TYR A CA 1
ATOM 795 C C . TYR A 1 103 ? -6.271 -8.780 8.596 1.00 94.88 103 TYR A C 1
ATOM 797 O O . TYR A 1 103 ? -6.172 -7.614 8.211 1.00 94.88 103 TYR A O 1
ATOM 805 N N . ILE A 1 104 ? -7.145 -9.166 9.521 1.00 96.12 104 ILE A N 1
ATOM 806 C CA . ILE A 1 104 ? -7.834 -8.228 10.399 1.00 96.12 104 ILE A CA 1
ATOM 807 C C . ILE A 1 104 ? -7.585 -8.657 11.838 1.00 96.12 104 ILE A C 1
ATOM 809 O O . ILE A 1 104 ? -8.000 -9.740 12.258 1.00 96.12 104 ILE A O 1
ATOM 813 N N . TRP A 1 105 ? -6.951 -7.785 12.614 1.00 96.69 105 TRP A N 1
ATOM 814 C CA . TRP A 1 105 ? -6.827 -7.935 14.059 1.00 96.69 105 TRP A CA 1
ATOM 815 C C . TRP A 1 105 ? -7.720 -6.939 14.797 1.00 96.69 105 TRP A C 1
ATOM 817 O O . TRP A 1 105 ? -8.046 -5.859 14.304 1.00 96.69 105 TRP A O 1
ATOM 827 N N . ARG A 1 106 ? -8.111 -7.301 16.020 1.00 94.88 106 ARG A N 1
ATOM 828 C CA . ARG A 1 106 ? -8.782 -6.388 16.953 1.00 94.88 106 ARG A CA 1
ATOM 829 C C . ARG A 1 106 ? -7.750 -5.517 17.678 1.00 94.88 106 ARG A C 1
ATOM 831 O O . ARG A 1 106 ? -6.588 -5.907 17.796 1.00 94.88 106 ARG A O 1
ATOM 838 N N . GLY A 1 107 ? -8.188 -4.376 18.216 1.00 91.56 107 GLY A N 1
ATOM 839 C CA . GLY A 1 107 ? -7.322 -3.406 18.902 1.00 91.56 107 GLY A CA 1
ATOM 840 C C . GLY A 1 107 ? -6.453 -3.987 20.028 1.00 91.56 107 GLY A C 1
ATOM 841 O O . GLY A 1 107 ? -5.324 -3.547 20.225 1.00 91.56 107 GLY A O 1
ATOM 842 N N . ASN A 1 108 ? -6.899 -5.050 20.707 1.00 93.25 108 ASN A N 1
ATOM 843 C CA . ASN A 1 108 ? -6.111 -5.728 21.745 1.00 93.25 108 ASN A CA 1
ATOM 844 C C . ASN A 1 108 ? -4.832 -6.417 21.226 1.00 93.25 108 ASN A C 1
ATOM 846 O O . ASN A 1 108 ? -3.984 -6.803 22.028 1.00 93.25 108 ASN A O 1
ATOM 850 N N . LYS A 1 109 ? -4.676 -6.587 19.908 1.00 96.19 109 LYS A N 1
ATOM 851 C CA . LYS A 1 109 ? -3.459 -7.126 19.284 1.00 96.19 109 LYS A CA 1
ATOM 852 C C . LYS A 1 109 ? -2.476 -6.035 18.845 1.00 96.19 109 LYS A C 1
ATOM 854 O O . LYS A 1 109 ? -1.405 -6.391 18.363 1.00 96.19 109 LYS A O 1
ATOM 859 N N . LEU A 1 110 ? -2.795 -4.746 19.025 1.00 96.50 110 LEU A N 1
ATOM 860 C CA . LEU A 1 110 ? -1.996 -3.616 18.525 1.00 96.50 110 LEU A CA 1
ATOM 861 C C . LEU A 1 110 ? -0.512 -3.757 18.875 1.00 96.50 110 LEU A C 1
ATOM 863 O O . LEU A 1 110 ? 0.337 -3.750 17.990 1.00 96.50 110 LEU A O 1
ATOM 867 N N . GLU A 1 111 ? -0.184 -3.967 20.148 1.00 96.19 111 GLU A N 1
ATOM 868 C CA . GLU A 1 111 ? 1.217 -4.050 20.573 1.00 96.19 111 GLU A CA 1
ATOM 869 C C . GLU A 1 111 ? 1.951 -5.262 19.999 1.00 96.19 111 GLU A C 1
ATOM 871 O O . GLU A 1 111 ? 3.128 -5.160 19.661 1.00 96.19 111 GLU A O 1
ATOM 876 N N . LEU A 1 112 ? 1.269 -6.402 19.858 1.00 95.44 112 LEU A N 1
ATOM 877 C CA . LEU A 1 112 ? 1.857 -7.595 19.248 1.00 95.44 112 LEU A CA 1
ATOM 878 C C . LEU A 1 112 ? 2.151 -7.351 17.764 1.00 95.44 112 LEU A C 1
ATOM 880 O O . LEU A 1 112 ? 3.251 -7.652 17.303 1.00 95.44 112 LEU A O 1
ATOM 884 N N . VAL A 1 113 ? 1.195 -6.758 17.044 1.00 95.00 113 VAL A N 1
ATOM 885 C CA . VAL A 1 113 ? 1.311 -6.459 15.611 1.00 95.00 113 VAL A CA 1
ATOM 886 C C . VAL A 1 113 ? 2.439 -5.461 15.359 1.00 95.00 113 VAL A C 1
ATOM 888 O O . VAL A 1 113 ? 3.341 -5.756 14.580 1.00 95.00 113 VAL A O 1
ATOM 891 N N . PHE A 1 114 ? 2.469 -4.323 16.056 1.00 94.69 114 PHE A N 1
ATOM 892 C CA . PHE A 1 114 ? 3.505 -3.309 15.825 1.00 94.69 114 PHE A CA 1
ATOM 893 C C . PHE A 1 114 ? 4.902 -3.736 16.284 1.00 94.69 114 PHE A C 1
ATOM 895 O O . PHE A 1 114 ? 5.885 -3.362 15.647 1.00 94.69 114 PHE A O 1
ATOM 902 N N . ASN A 1 115 ? 5.022 -4.571 17.320 1.00 93.38 115 ASN A N 1
ATOM 903 C CA . ASN A 1 115 ? 6.310 -5.185 17.650 1.00 93.38 115 ASN A CA 1
ATOM 904 C C . ASN A 1 115 ? 6.802 -6.103 16.529 1.00 93.38 115 ASN A C 1
ATOM 906 O O . ASN A 1 115 ? 7.967 -6.023 16.135 1.00 93.38 115 ASN A O 1
ATOM 910 N N . ALA A 1 116 ? 5.920 -6.948 15.994 1.00 90.38 116 ALA A N 1
ATOM 911 C CA . ALA A 1 116 ? 6.252 -7.833 14.886 1.00 90.38 116 ALA A CA 1
ATOM 912 C C . ALA A 1 116 ? 6.613 -7.041 13.616 1.00 90.38 116 ALA A C 1
ATOM 914 O O . ALA A 1 116 ? 7.576 -7.386 12.936 1.00 90.38 116 ALA A O 1
ATOM 915 N N . LEU A 1 117 ? 5.907 -5.942 13.329 1.00 89.69 117 LEU A N 1
ATOM 916 C CA . LEU A 1 117 ? 6.215 -5.041 12.215 1.00 89.69 117 LEU A CA 1
ATOM 917 C C . LEU A 1 117 ? 7.564 -4.338 12.388 1.00 89.69 117 LEU A C 1
ATOM 919 O O . LEU A 1 117 ? 8.361 -4.340 11.459 1.00 89.69 117 LEU A O 1
ATOM 923 N N . ASN A 1 118 ? 7.885 -3.824 13.576 1.00 89.50 118 ASN A N 1
ATOM 924 C CA . ASN A 1 118 ? 9.198 -3.224 13.829 1.00 89.50 118 ASN A CA 1
ATOM 925 C C . ASN A 1 118 ? 10.343 -4.233 13.629 1.00 89.50 118 ASN A C 1
ATOM 927 O O . ASN A 1 118 ? 11.381 -3.883 13.070 1.00 89.50 118 ASN A O 1
ATOM 931 N N . GLN A 1 119 ? 10.157 -5.497 14.026 1.00 85.62 119 GLN A N 1
ATOM 932 C CA . GLN A 1 119 ? 11.126 -6.564 13.733 1.00 85.62 119 GLN A CA 1
ATOM 933 C C . GLN A 1 119 ? 11.214 -6.860 12.231 1.00 85.62 119 GLN A C 1
ATOM 935 O O . GLN A 1 119 ? 12.302 -7.084 11.703 1.00 85.62 119 GLN A O 1
ATOM 940 N N . LEU A 1 120 ? 10.072 -6.838 11.539 1.00 81.50 120 LEU A N 1
ATOM 941 C CA . LEU A 1 120 ? 9.979 -7.033 10.096 1.00 81.50 120 LEU A CA 1
ATOM 942 C C . LEU A 1 120 ? 10.736 -5.953 9.320 1.00 81.50 120 LEU A C 1
ATOM 944 O O . LEU A 1 120 ? 11.430 -6.264 8.357 1.00 81.50 120 LEU A O 1
ATOM 948 N N . HIS A 1 121 ? 10.573 -4.696 9.732 1.00 78.62 121 HIS A N 1
ATOM 949 C CA . HIS A 1 121 ? 11.121 -3.516 9.066 1.00 78.62 121 HIS A CA 1
ATOM 950 C C . HIS A 1 121 ? 12.563 -3.203 9.475 1.00 78.62 121 HIS A C 1
ATOM 952 O O . HIS A 1 121 ? 13.281 -2.539 8.734 1.00 78.62 121 HIS A O 1
ATOM 958 N N . GLY A 1 122 ? 13.004 -3.708 10.629 1.00 73.31 122 GLY A N 1
ATOM 959 C CA . GLY A 1 122 ? 14.402 -3.654 11.056 1.00 73.31 122 GLY A CA 1
ATOM 960 C C . GLY A 1 122 ? 15.306 -4.698 10.389 1.00 73.31 122 GLY A C 1
ATOM 961 O O . GLY A 1 122 ? 16.517 -4.648 10.584 1.00 73.31 122 GLY A O 1
ATOM 962 N N . ASN A 1 123 ? 14.748 -5.652 9.631 1.00 68.62 123 ASN A N 1
ATOM 963 C CA . ASN A 1 123 ? 15.507 -6.701 8.948 1.00 68.62 123 ASN A CA 1
ATOM 964 C C . ASN A 1 123 ? 15.432 -6.551 7.419 1.00 68.62 123 ASN A C 1
ATOM 966 O O . ASN A 1 123 ? 14.550 -7.105 6.756 1.00 68.62 123 ASN A O 1
ATOM 970 N N . ASP A 1 124 ? 16.405 -5.834 6.859 1.00 59.72 124 ASP A N 1
ATOM 971 C CA . ASP A 1 124 ? 16.424 -5.403 5.456 1.00 59.72 124 ASP A CA 1
ATOM 972 C C . ASP A 1 124 ? 16.428 -6.570 4.448 1.00 59.72 124 ASP A C 1
ATOM 974 O O . ASP A 1 124 ? 15.915 -6.439 3.337 1.00 59.72 124 ASP A O 1
ATOM 978 N N . THR A 1 125 ? 16.913 -7.760 4.829 1.00 56.41 125 THR A N 1
ATOM 979 C CA . THR A 1 125 ? 16.892 -8.943 3.943 1.00 56.41 125 THR A CA 1
ATOM 980 C C . THR A 1 125 ? 15.481 -9.483 3.717 1.00 56.41 125 THR A C 1
ATOM 982 O O . THR A 1 125 ? 15.213 -10.090 2.680 1.00 56.41 125 THR A O 1
ATOM 985 N N . ILE A 1 126 ? 14.562 -9.246 4.658 1.00 56.28 126 ILE A N 1
ATOM 986 C CA . ILE A 1 126 ? 13.171 -9.703 4.568 1.00 56.28 126 ILE A CA 1
ATOM 987 C C . ILE A 1 126 ? 12.331 -8.771 3.671 1.00 56.28 126 ILE A C 1
ATOM 989 O O . ILE A 1 126 ? 11.306 -9.200 3.137 1.00 56.28 126 ILE A O 1
ATOM 993 N N . LEU A 1 127 ? 12.764 -7.523 3.459 1.00 59.34 127 LEU A N 1
ATOM 994 C CA . LEU A 1 127 ? 12.062 -6.538 2.626 1.00 59.34 127 LEU A CA 1
ATOM 995 C C . LEU A 1 127 ? 12.279 -6.731 1.118 1.00 59.34 127 LEU A C 1
ATOM 997 O O . LEU A 1 127 ? 11.375 -6.432 0.348 1.00 59.34 127 LEU A O 1
ATOM 1001 N N . ILE A 1 128 ? 13.423 -7.268 0.682 1.00 59.41 128 ILE A N 1
ATOM 1002 C CA . ILE A 1 128 ? 13.832 -7.270 -0.742 1.00 59.41 128 ILE A CA 1
ATOM 1003 C C . ILE A 1 128 ? 12.831 -7.984 -1.673 1.00 59.41 128 ILE A C 1
ATOM 1005 O O . ILE A 1 128 ? 12.685 -7.599 -2.831 1.00 59.41 128 ILE A O 1
ATOM 1009 N N . ASN A 1 129 ? 12.109 -8.993 -1.174 1.00 66.25 129 ASN A N 1
ATOM 1010 C CA . ASN A 1 129 ? 11.108 -9.730 -1.956 1.00 66.25 129 ASN A CA 1
ATOM 1011 C C . ASN A 1 129 ? 9.656 -9.357 -1.611 1.00 66.25 129 ASN A C 1
ATOM 1013 O O . ASN A 1 129 ? 8.730 -9.995 -2.110 1.00 66.25 129 ASN A O 1
ATOM 1017 N N . LYS A 1 130 ? 9.431 -8.342 -0.773 1.00 69.31 130 LYS A N 1
ATOM 1018 C CA . LYS A 1 130 ? 8.091 -7.838 -0.449 1.00 69.31 130 LYS A CA 1
ATOM 1019 C C . LYS A 1 130 ? 7.817 -6.604 -1.288 1.00 69.31 130 LYS A C 1
ATOM 1021 O O . LYS A 1 130 ? 8.538 -5.622 -1.158 1.00 69.31 130 LYS A O 1
ATOM 1026 N N . ALA A 1 131 ? 6.797 -6.646 -2.141 1.00 65.06 131 ALA A N 1
ATOM 1027 C CA . ALA A 1 131 ? 6.451 -5.459 -2.930 1.00 65.06 131 ALA A CA 1
ATOM 1028 C C . ALA A 1 131 ? 5.512 -4.515 -2.199 1.00 65.06 131 ALA A C 1
ATOM 1030 O O . ALA A 1 131 ? 5.557 -3.317 -2.453 1.00 65.06 131 ALA A O 1
ATOM 1031 N N . TYR A 1 132 ? 4.680 -5.041 -1.302 1.00 79.12 132 TYR A N 1
ATOM 1032 C CA . TYR A 1 132 ? 3.667 -4.238 -0.643 1.00 79.12 132 TYR A CA 1
ATOM 1033 C C . TYR A 1 132 ? 3.441 -4.733 0.780 1.00 79.12 132 TYR A C 1
ATOM 1035 O O . TYR A 1 132 ? 3.271 -5.930 1.014 1.00 79.12 132 TYR A O 1
ATOM 1043 N N . ASN A 1 133 ? 3.509 -3.818 1.742 1.00 85.50 133 ASN A N 1
ATOM 1044 C CA . ASN A 1 133 ? 3.276 -4.089 3.154 1.00 85.50 133 ASN A CA 1
ATOM 1045 C C . ASN A 1 133 ? 2.633 -2.853 3.770 1.00 85.50 133 ASN A C 1
ATOM 1047 O O . ASN A 1 133 ? 3.318 -1.872 4.069 1.00 85.50 133 ASN A O 1
ATOM 1051 N N . VAL A 1 134 ? 1.316 -2.920 3.911 1.00 88.31 134 VAL A N 1
ATOM 1052 C CA . VAL A 1 134 ? 0.483 -1.800 4.324 1.00 88.31 134 VAL A CA 1
ATOM 1053 C C . VAL A 1 134 ? -0.556 -2.278 5.312 1.00 88.31 134 VAL A C 1
ATOM 1055 O O . VAL A 1 134 ? -1.121 -3.355 5.148 1.00 88.31 134 VAL A O 1
ATOM 1058 N N . GLY A 1 135 ? -0.884 -1.449 6.288 1.00 92.31 135 GLY A N 1
ATOM 1059 C CA . GLY A 1 135 ? -2.113 -1.622 7.033 1.00 92.31 135 GLY A CA 1
ATOM 1060 C C . GLY A 1 135 ? -2.787 -0.327 7.396 1.00 92.31 135 GLY A C 1
ATOM 1061 O O . GLY A 1 135 ? -2.318 0.753 7.063 1.00 92.31 135 GLY A O 1
ATOM 1062 N N . ASN A 1 136 ? -3.944 -0.468 8.026 1.00 93.56 136 ASN A N 1
ATOM 1063 C CA . ASN A 1 136 ? -4.849 0.615 8.325 1.00 93.56 136 ASN A CA 1
ATOM 1064 C C . ASN A 1 136 ? -5.487 0.419 9.698 1.00 93.56 136 ASN A C 1
ATOM 1066 O O . ASN A 1 136 ? -6.005 -0.662 9.999 1.00 93.56 136 ASN A O 1
ATOM 1070 N N . PHE A 1 137 ? -5.570 1.498 10.472 1.00 95.25 137 PHE A N 1
ATOM 1071 C CA . PHE A 1 137 ? -6.640 1.649 11.453 1.00 95.25 137 PHE A CA 1
ATOM 1072 C C . PHE A 1 137 ? -7.890 2.122 10.727 1.00 95.25 137 PHE A C 1
ATOM 1074 O O . PHE A 1 137 ? -7.855 3.134 10.028 1.00 95.25 137 PHE A O 1
ATOM 1081 N N . SER A 1 138 ? -8.980 1.379 10.874 1.00 92.81 138 SER A N 1
ATOM 1082 C CA . SER A 1 138 ? -10.269 1.702 10.256 1.00 92.81 138 SER A CA 1
ATOM 1083 C C . SER A 1 138 ? -11.418 1.126 11.078 1.00 92.81 138 SER A C 1
ATOM 1085 O O . SER A 1 138 ? -11.223 0.197 11.868 1.00 92.81 138 SER A O 1
ATOM 1087 N N . ILE A 1 139 ? -12.621 1.675 10.908 1.00 91.50 139 ILE A N 1
ATOM 1088 C CA . ILE A 1 139 ? -13.839 1.047 11.421 1.00 91.50 139 ILE A CA 1
ATOM 1089 C C . ILE A 1 139 ? -14.317 0.020 10.401 1.00 91.50 139 ILE A C 1
ATOM 1091 O O . ILE A 1 139 ? -14.515 0.330 9.231 1.00 91.50 139 ILE A O 1
ATOM 1095 N N . ASN A 1 140 ? -14.545 -1.206 10.863 1.00 90.50 140 ASN A N 1
ATOM 1096 C CA . ASN A 1 140 ? -15.218 -2.230 10.082 1.00 90.50 140 ASN A CA 1
ATOM 1097 C C . ASN A 1 140 ? -16.530 -2.582 10.785 1.00 90.50 140 ASN A C 1
ATOM 1099 O O . ASN A 1 140 ? -16.546 -3.397 11.708 1.00 90.50 140 ASN A O 1
ATOM 1103 N N . ALA A 1 141 ? -17.631 -1.979 10.331 1.00 87.62 141 ALA A N 1
ATOM 1104 C CA . ALA A 1 141 ? -18.939 -2.086 10.977 1.00 87.62 141 ALA A CA 1
ATOM 1105 C C . ALA A 1 141 ? -19.495 -3.521 11.034 1.00 87.62 141 ALA A C 1
ATOM 1107 O O . ALA A 1 141 ? -20.305 -3.826 11.905 1.00 87.62 141 ALA A O 1
ATOM 1108 N N . THR A 1 142 ? -19.026 -4.429 10.168 1.00 89.00 142 THR A N 1
ATOM 1109 C CA . THR A 1 142 ? -19.392 -5.859 10.239 1.00 89.00 142 THR A CA 1
ATOM 1110 C C . THR A 1 142 ? -18.786 -6.563 11.458 1.00 89.00 142 THR A C 1
ATOM 1112 O O . THR A 1 142 ? -19.249 -7.621 11.877 1.00 89.00 142 THR A O 1
ATOM 1115 N N . MET A 1 143 ? -17.743 -5.966 12.037 1.00 88.56 143 MET A N 1
ATOM 1116 C CA . MET A 1 143 ? -16.971 -6.482 13.156 1.00 88.56 143 MET A CA 1
ATOM 1117 C C . MET A 1 143 ? -17.191 -5.682 14.443 1.00 88.56 143 MET A C 1
ATOM 1119 O O . MET A 1 143 ? -17.261 -6.281 15.519 1.00 88.56 143 MET A O 1
ATOM 1123 N N . SER A 1 144 ? -17.179 -4.352 14.364 1.00 86.12 144 SER A N 1
ATOM 1124 C CA . SER A 1 144 ? -17.510 -3.412 15.441 1.00 86.12 144 SER A CA 1
ATOM 1125 C C . SER A 1 144 ? -17.729 -2.021 14.846 1.00 86.12 144 SER A C 1
ATOM 1127 O O . SER A 1 144 ? -16.956 -1.585 13.996 1.00 86.12 144 SER A O 1
ATOM 1129 N N . SER A 1 145 ? -18.752 -1.312 15.316 1.00 82.56 145 SER A N 1
ATOM 1130 C CA . SER A 1 145 ? -18.981 0.100 14.989 1.00 82.56 145 SER A CA 1
ATOM 1131 C C . SER A 1 145 ? -18.231 1.066 15.913 1.00 82.56 145 SER A C 1
ATOM 1133 O O . SER A 1 145 ? -18.194 2.257 15.635 1.00 82.56 145 SER A O 1
ATOM 1135 N N . GLU A 1 146 ? -17.651 0.573 17.012 1.00 83.12 146 GLU A N 1
ATOM 1136 C CA . GLU A 1 146 ? -17.039 1.410 18.058 1.00 83.12 146 GLU A CA 1
ATOM 1137 C C . GLU A 1 146 ? -15.527 1.218 18.174 1.00 83.12 146 GLU A C 1
ATOM 1139 O O . GLU A 1 146 ? -14.805 2.143 18.537 1.00 83.12 146 GLU A O 1
ATOM 1144 N N . GLU A 1 147 ? -15.035 0.013 17.889 1.00 89.94 147 GLU A N 1
ATOM 1145 C CA . GLU A 1 147 ? -13.626 -0.338 18.051 1.00 89.94 147 GLU A CA 1
ATOM 1146 C C . GLU A 1 147 ? -12.951 -0.422 16.683 1.00 89.94 147 GLU A C 1
ATOM 1148 O O . GLU A 1 147 ? -13.398 -1.214 15.842 1.00 89.94 147 GLU A O 1
ATOM 1153 N N . PRO A 1 148 ? -11.857 0.323 16.451 1.00 93.44 148 PRO A N 1
ATOM 1154 C CA . PRO A 1 148 ? -11.094 0.179 15.228 1.00 93.44 148 PRO A CA 1
ATOM 1155 C C . PRO A 1 148 ? -10.466 -1.208 15.127 1.00 93.44 148 PRO A C 1
ATOM 1157 O O . PRO A 1 148 ? -10.058 -1.832 16.114 1.00 93.44 148 PRO A O 1
ATOM 1160 N N . VAL A 1 149 ? -10.368 -1.676 13.891 1.00 95.56 149 VAL A N 1
ATOM 1161 C CA . VAL A 1 149 ? -9.610 -2.869 13.537 1.00 95.56 149 VAL A CA 1
ATOM 1162 C C . VAL A 1 149 ? -8.267 -2.471 12.941 1.00 95.56 149 VAL A C 1
ATOM 1164 O O . VAL A 1 149 ? -8.113 -1.383 12.386 1.00 95.56 149 VAL A O 1
ATOM 1167 N N . LEU A 1 150 ? -7.304 -3.381 13.043 1.00 96.75 150 LEU A N 1
ATOM 1168 C CA . LEU A 1 150 ? -6.048 -3.312 12.316 1.00 96.75 150 LEU A CA 1
ATOM 1169 C C . LEU A 1 150 ? -6.206 -4.197 11.083 1.00 96.75 150 LEU A C 1
ATOM 1171 O O . LEU A 1 150 ? -6.111 -5.420 11.193 1.00 96.75 150 LEU A O 1
ATOM 1175 N N . PHE A 1 151 ? -6.489 -3.590 9.934 1.00 94.75 151 PHE A N 1
ATOM 1176 C CA . PHE A 1 151 ? -6.419 -4.287 8.651 1.00 94.75 151 PHE A CA 1
ATOM 1177 C C . PHE A 1 151 ? -4.981 -4.242 8.152 1.00 94.75 151 PHE A C 1
ATOM 1179 O O . PHE A 1 151 ? -4.357 -3.188 8.215 1.00 94.75 151 PHE A O 1
ATOM 1186 N N . TRP A 1 152 ? -4.443 -5.349 7.657 1.00 93.56 152 TRP A N 1
ATOM 1187 C CA . TRP A 1 152 ? -3.070 -5.385 7.165 1.00 93.56 152 TRP A CA 1
ATOM 1188 C C . TRP A 1 152 ? -2.942 -6.319 5.981 1.00 93.56 152 TRP A C 1
ATOM 1190 O O . TRP A 1 152 ? -3.463 -7.430 6.009 1.00 93.56 152 TRP A O 1
ATOM 1200 N N . THR A 1 153 ? -2.216 -5.888 4.961 1.00 91.19 153 THR A N 1
ATOM 1201 C CA . THR A 1 153 ? -1.975 -6.663 3.757 1.00 91.19 153 THR A CA 1
ATOM 1202 C C . THR A 1 153 ? -0.494 -6.719 3.415 1.00 91.19 153 THR A C 1
ATOM 1204 O O . THR A 1 153 ? 0.240 -5.738 3.566 1.00 91.19 153 THR A O 1
ATOM 1207 N N . LEU A 1 154 ? -0.038 -7.894 2.985 1.00 88.19 154 LEU A N 1
ATOM 1208 C CA . LEU A 1 154 ? 1.338 -8.129 2.565 1.00 88.19 154 LEU A CA 1
ATOM 1209 C C . LEU A 1 154 ? 1.362 -8.920 1.265 1.00 88.19 154 LEU A C 1
ATOM 1211 O O . LEU A 1 154 ? 0.720 -9.961 1.188 1.00 88.19 154 LEU A O 1
ATOM 1215 N N . ALA A 1 155 ? 2.158 -8.463 0.299 1.00 86.62 155 ALA A N 1
ATOM 1216 C CA . ALA A 1 155 ? 2.437 -9.162 -0.950 1.00 86.62 155 ALA A CA 1
ATOM 1217 C C . ALA A 1 155 ? 3.918 -9.547 -1.039 1.00 86.62 155 ALA A C 1
ATOM 1219 O O . ALA A 1 155 ? 4.818 -8.725 -0.822 1.00 86.62 155 ALA A O 1
ATOM 1220 N N . TYR A 1 156 ? 4.169 -10.799 -1.407 1.00 83.00 156 TYR A N 1
ATOM 1221 C CA . TYR A 1 156 ? 5.492 -11.377 -1.571 1.00 83.00 156 TYR A CA 1
ATOM 1222 C C . TYR A 1 156 ? 5.697 -11.882 -3.000 1.00 83.00 156 TYR A C 1
ATOM 1224 O O . TYR A 1 156 ? 4.875 -12.605 -3.564 1.00 83.00 156 TYR A O 1
ATOM 1232 N N . ARG A 1 157 ? 6.848 -11.536 -3.577 1.00 81.62 157 ARG A N 1
ATOM 1233 C CA . ARG A 1 157 ? 7.266 -12.011 -4.893 1.00 81.62 157 ARG A CA 1
ATOM 1234 C C . ARG A 1 157 ? 7.823 -13.430 -4.786 1.00 81.62 157 ARG A C 1
ATOM 1236 O O . ARG A 1 157 ? 9.022 -13.612 -4.575 1.00 81.62 157 ARG A O 1
ATOM 1243 N N . GLY A 1 158 ? 6.972 -14.433 -4.979 1.00 74.00 158 GLY A N 1
ATOM 1244 C CA . GLY A 1 158 ? 7.346 -15.851 -4.937 1.00 74.00 158 GLY A CA 1
ATOM 1245 C C . GLY A 1 158 ? 6.347 -16.695 -4.146 1.00 74.00 158 GLY A C 1
ATOM 1246 O O . GLY A 1 158 ? 5.224 -16.260 -3.928 1.00 74.00 158 GLY A O 1
ATOM 1247 N N . THR A 1 159 ? 6.762 -17.897 -3.737 1.00 66.62 159 THR A N 1
ATOM 1248 C CA . THR A 1 159 ? 5.919 -18.887 -3.044 1.00 66.62 159 THR A CA 1
ATOM 1249 C C . THR A 1 159 ? 5.949 -18.752 -1.513 1.00 66.62 159 THR A C 1
ATOM 1251 O O . THR A 1 159 ? 6.862 -18.155 -0.934 1.00 66.62 159 THR A O 1
ATOM 1254 N N . THR A 1 160 ? 4.964 -19.379 -0.864 1.00 65.69 160 THR A N 1
ATOM 1255 C CA . THR A 1 160 ? 4.678 -19.411 0.584 1.00 65.69 160 THR A CA 1
ATOM 1256 C C . THR A 1 160 ? 5.891 -19.689 1.488 1.00 65.69 160 THR A C 1
ATOM 1258 O O . THR A 1 160 ? 6.056 -19.045 2.522 1.00 65.69 160 THR A O 1
ATOM 1261 N N . GLU A 1 161 ? 6.804 -20.582 1.087 1.00 62.88 161 GLU A N 1
ATOM 1262 C CA . GLU A 1 161 ? 7.901 -21.092 1.937 1.00 62.88 161 GLU A CA 1
ATOM 1263 C C . GLU A 1 161 ? 8.855 -19.992 2.463 1.00 62.88 161 GLU A C 1
ATOM 1265 O O . GLU A 1 161 ? 9.446 -20.123 3.540 1.00 62.88 161 GLU A O 1
ATOM 1270 N N . ASN A 1 162 ? 8.957 -18.865 1.747 1.00 59.16 162 ASN A N 1
ATOM 1271 C CA . ASN A 1 162 ? 9.777 -17.715 2.143 1.00 59.16 162 ASN A CA 1
ATOM 1272 C C . ASN A 1 162 ? 8.985 -16.542 2.756 1.00 59.16 162 ASN A C 1
ATOM 1274 O O . ASN A 1 162 ? 9.603 -15.634 3.318 1.00 59.16 162 ASN A O 1
ATOM 1278 N N . ALA A 1 163 ? 7.652 -16.534 2.663 1.00 62.88 163 ALA A N 1
ATOM 1279 C CA . ALA A 1 163 ? 6.808 -15.412 3.086 1.00 62.88 163 ALA A CA 1
ATOM 1280 C C . ALA A 1 163 ? 6.358 -15.500 4.565 1.00 62.88 163 ALA A C 1
ATOM 1282 O O . ALA A 1 163 ? 6.165 -14.476 5.229 1.00 62.88 163 ALA A O 1
ATOM 1283 N N . GLU A 1 164 ? 6.248 -16.714 5.111 1.00 63.72 164 GLU A N 1
ATOM 1284 C CA . GLU A 1 164 ? 5.411 -17.025 6.281 1.00 63.72 164 GLU A CA 1
ATOM 1285 C C . GLU A 1 164 ? 6.115 -17.077 7.652 1.00 63.72 164 GLU A C 1
ATOM 1287 O O . GLU A 1 164 ? 6.078 -18.103 8.329 1.00 63.72 164 GLU A O 1
ATOM 1292 N N . LYS A 1 165 ? 6.775 -16.012 8.126 1.00 63.28 165 LYS A N 1
ATOM 1293 C CA . LYS A 1 165 ? 7.545 -16.149 9.392 1.00 63.28 165 LYS A CA 1
ATOM 1294 C C . LYS A 1 165 ? 7.201 -15.229 10.552 1.00 63.28 165 LYS A C 1
ATOM 1296 O O . LYS A 1 165 ? 7.490 -15.603 11.680 1.00 63.28 165 LYS A O 1
ATOM 1301 N N . ILE A 1 166 ? 6.600 -14.060 10.329 1.00 63.25 166 ILE A N 1
ATOM 1302 C CA . ILE A 1 166 ? 6.492 -13.062 11.414 1.00 63.25 166 ILE A CA 1
ATOM 1303 C C . ILE A 1 166 ? 5.040 -12.761 11.803 1.00 63.25 166 ILE A C 1
ATOM 1305 O O . ILE A 1 166 ? 4.699 -12.872 12.976 1.00 63.25 166 ILE A O 1
ATOM 1309 N N . LEU A 1 167 ? 4.159 -12.442 10.850 1.00 74.12 167 LEU A N 1
ATOM 1310 C CA . LEU A 1 167 ? 2.783 -12.035 11.181 1.00 74.12 167 LEU A CA 1
ATOM 1311 C C . LEU A 1 167 ? 1.807 -13.209 11.355 1.00 74.12 167 LEU A C 1
ATOM 1313 O O . LEU A 1 167 ? 0.873 -13.096 12.142 1.00 74.12 167 LEU A O 1
ATOM 1317 N N . ASN A 1 168 ? 2.080 -14.363 10.735 1.00 80.56 168 ASN A N 1
ATOM 1318 C CA . ASN A 1 168 ? 1.291 -15.594 10.906 1.00 80.56 168 ASN A CA 1
ATOM 1319 C C . ASN A 1 168 ? 1.258 -16.115 12.356 1.00 80.56 168 ASN A C 1
ATOM 1321 O O . ASN A 1 168 ? 0.376 -16.888 12.711 1.00 80.56 168 ASN A O 1
ATOM 1325 N N . ALA A 1 169 ? 2.206 -15.703 13.204 1.00 83.81 169 ALA A N 1
ATOM 1326 C CA . ALA A 1 169 ? 2.229 -16.088 14.614 1.00 83.81 169 ALA A CA 1
ATOM 1327 C C . ALA A 1 169 ? 1.167 -15.356 15.460 1.00 83.81 169 ALA A C 1
ATOM 1329 O O . ALA A 1 169 ? 0.927 -15.733 16.608 1.00 83.81 169 ALA A O 1
ATOM 1330 N N . ILE A 1 170 ? 0.542 -14.301 14.924 1.00 90.38 170 ILE A N 1
ATOM 1331 C CA . ILE A 1 170 ? -0.470 -13.509 15.622 1.00 90.38 170 ILE A CA 1
ATOM 1332 C C . ILE A 1 170 ? -1.853 -13.940 15.139 1.00 90.38 170 ILE A C 1
ATOM 1334 O O . ILE A 1 170 ? -2.266 -13.604 14.032 1.00 90.38 170 ILE A O 1
ATOM 1338 N N . GLU A 1 171 ? -2.599 -14.621 16.007 1.00 93.25 171 GLU A N 1
ATOM 1339 C CA . GLU A 1 171 ? -3.989 -15.010 15.746 1.00 93.25 171 GLU A CA 1
ATOM 1340 C C . GLU A 1 171 ? -4.844 -13.803 15.317 1.00 93.25 171 GLU A C 1
ATOM 1342 O O . GLU A 1 171 ? -5.008 -12.836 16.077 1.00 93.25 171 GLU A O 1
ATOM 1347 N N . ALA A 1 172 ? -5.378 -13.875 14.095 1.00 94.44 172 ALA A N 1
ATOM 1348 C CA . ALA A 1 172 ? -6.208 -12.849 13.480 1.00 94.44 172 ALA A CA 1
ATOM 1349 C C . ALA A 1 172 ? -7.701 -13.152 13.638 1.00 94.44 172 ALA A C 1
ATOM 1351 O O . ALA A 1 172 ? -8.121 -14.304 13.656 1.00 94.44 172 ALA A O 1
ATOM 1352 N N . ALA A 1 173 ? -8.515 -12.098 13.716 1.00 95.31 173 ALA A N 1
ATOM 1353 C CA . ALA A 1 173 ? -9.972 -12.231 13.706 1.00 95.31 173 ALA A CA 1
ATOM 1354 C C . ALA A 1 173 ? -10.501 -12.597 12.309 1.00 95.31 173 ALA A C 1
ATOM 1356 O O . ALA A 1 173 ? -11.573 -13.182 12.185 1.00 95.31 173 ALA A O 1
ATOM 1357 N N . TYR A 1 174 ? -9.751 -12.238 11.270 1.00 95.12 174 TYR A N 1
ATOM 1358 C CA . TYR A 1 174 ? -9.938 -12.697 9.901 1.00 95.12 174 TYR A CA 1
ATOM 1359 C C . TYR A 1 174 ? -8.573 -12.818 9.233 1.00 95.12 174 TYR A C 1
ATOM 1361 O O . TYR A 1 174 ? -7.697 -11.976 9.451 1.00 95.12 174 TYR A O 1
ATOM 1369 N N . GLN A 1 175 ? -8.412 -13.846 8.408 1.00 93.50 175 GLN A N 1
ATOM 1370 C CA . GLN A 1 175 ? -7.223 -14.055 7.602 1.00 93.50 175 GLN A CA 1
ATOM 1371 C C . GLN A 1 175 ? -7.629 -14.605 6.237 1.00 93.50 175 GLN A C 1
ATOM 1373 O O . GLN A 1 175 ? -8.465 -15.503 6.145 1.00 93.50 175 GLN A O 1
ATOM 1378 N N . GLN A 1 176 ? -7.002 -14.085 5.190 1.00 93.25 176 GLN A N 1
ATOM 1379 C CA . GLN A 1 176 ? -7.078 -14.612 3.835 1.00 93.25 176 GLN A CA 1
ATOM 1380 C C . GLN A 1 176 ? -5.666 -14.749 3.291 1.00 93.25 176 GLN A C 1
ATOM 1382 O O . GLN A 1 176 ? -4.859 -13.834 3.450 1.00 93.25 176 GLN A O 1
ATOM 1387 N N . VAL A 1 177 ? -5.386 -15.889 2.670 1.00 90.81 177 VAL A N 1
ATOM 1388 C CA . VAL A 1 177 ? -4.075 -16.234 2.121 1.00 90.81 177 VAL A CA 1
ATOM 1389 C C . VAL A 1 177 ? -4.292 -16.918 0.783 1.00 90.81 177 VAL A C 1
ATOM 1391 O O . VAL A 1 177 ? -5.108 -17.838 0.715 1.00 90.81 177 VAL A O 1
ATOM 1394 N N . ASP A 1 178 ? -3.595 -16.468 -0.257 1.00 91.50 178 ASP A N 1
ATOM 1395 C CA . ASP A 1 178 ? -3.655 -17.090 -1.582 1.00 91.50 178 ASP A CA 1
ATOM 1396 C C . ASP A 1 178 ? -2.441 -16.702 -2.450 1.00 91.50 178 ASP A C 1
ATOM 1398 O O . ASP A 1 178 ? -1.659 -15.810 -2.099 1.00 91.50 178 ASP A O 1
ATOM 1402 N N . ASP A 1 179 ? -2.311 -17.364 -3.600 1.00 90.88 179 ASP A N 1
ATOM 1403 C CA . ASP A 1 179 ? -1.350 -17.060 -4.657 1.00 90.88 179 ASP A CA 1
ATOM 1404 C C . ASP A 1 179 ? -2.075 -16.545 -5.907 1.00 90.88 179 ASP A C 1
ATOM 1406 O O . ASP A 1 179 ? -2.889 -17.243 -6.512 1.00 90.88 179 ASP A O 1
ATOM 1410 N N . VAL A 1 180 ? -1.728 -15.342 -6.365 1.00 91.75 180 VAL A N 1
ATOM 1411 C CA . VAL A 1 180 ? -2.345 -14.719 -7.549 1.00 91.75 180 VAL A CA 1
ATOM 1412 C C . VAL A 1 180 ? -1.296 -14.235 -8.551 1.00 91.75 180 VAL A C 1
ATOM 1414 O O . VAL A 1 180 ? -0.145 -13.988 -8.187 1.00 91.75 180 VAL A O 1
ATOM 1417 N N . PRO A 1 181 ? -1.632 -14.073 -9.842 1.00 90.69 181 PRO A N 1
ATOM 1418 C CA . PRO A 1 181 ? -0.770 -13.350 -10.770 1.00 90.69 181 PRO A CA 1
ATOM 1419 C C . PRO A 1 181 ? -0.484 -11.927 -10.270 1.00 90.69 181 PRO A C 1
ATOM 1421 O O . PRO A 1 181 ? -1.353 -11.290 -9.683 1.00 90.69 181 PRO A O 1
ATOM 1424 N N . HIS A 1 182 ? 0.692 -11.376 -10.589 1.00 87.00 182 HIS A N 1
ATOM 1425 C CA . HIS A 1 182 ? 1.043 -9.983 -10.254 1.00 87.00 182 HIS A CA 1
ATOM 1426 C C . HIS A 1 182 ? -0.017 -8.967 -10.700 1.00 87.00 182 HIS A C 1
ATOM 1428 O O . HIS A 1 182 ? -0.237 -7.966 -10.041 1.00 87.00 182 HIS A O 1
ATOM 1434 N N . THR A 1 183 ? -0.690 -9.211 -11.824 1.00 90.81 183 THR A N 1
ATOM 1435 C CA . THR A 1 183 ? -1.734 -8.315 -12.343 1.00 90.81 183 THR A CA 1
ATOM 1436 C C . THR A 1 183 ? -3.028 -8.344 -11.529 1.00 90.81 183 THR A C 1
ATOM 1438 O O . THR A 1 183 ? -3.927 -7.566 -11.806 1.00 90.81 183 THR A O 1
ATOM 1441 N N . GLN A 1 184 ? -3.155 -9.254 -10.563 1.00 92.38 184 GLN A N 1
ATOM 1442 C CA . GLN A 1 184 ? -4.335 -9.402 -9.711 1.00 92.38 184 GLN A CA 1
ATOM 1443 C C . GLN A 1 184 ? -4.045 -9.069 -8.245 1.00 92.38 184 GLN A C 1
ATOM 1445 O O . GLN A 1 184 ? -4.972 -9.069 -7.439 1.00 92.38 184 GLN A O 1
ATOM 1450 N N . ILE A 1 185 ? -2.788 -8.778 -7.893 1.00 90.19 185 ILE A N 1
ATOM 1451 C CA . ILE A 1 185 ? -2.388 -8.537 -6.505 1.00 90.19 185 ILE A CA 1
ATOM 1452 C C . ILE A 1 185 ? -3.096 -7.310 -5.920 1.00 90.19 185 ILE A C 1
ATOM 1454 O O . ILE A 1 185 ? -3.710 -7.420 -4.861 1.00 90.19 185 ILE A O 1
ATOM 1458 N N . ALA A 1 186 ? -3.186 -6.219 -6.685 1.00 90.69 186 ALA A N 1
ATOM 1459 C CA . ALA A 1 186 ? -3.891 -5.016 -6.263 1.00 90.69 186 ALA A CA 1
ATOM 1460 C C . ALA A 1 186 ? -5.366 -5.301 -5.955 1.00 90.69 186 ALA A C 1
ATOM 1462 O O . ALA A 1 186 ? -5.855 -4.947 -4.886 1.00 90.69 186 ALA A O 1
ATOM 1463 N N . GLN A 1 187 ? -6.064 -6.018 -6.840 1.00 93.00 187 GLN A N 1
ATOM 1464 C CA . GLN A 1 187 ? -7.462 -6.395 -6.620 1.00 93.00 187 GLN A CA 1
ATOM 1465 C C . GLN A 1 187 ? -7.631 -7.350 -5.428 1.00 93.00 187 GLN A C 1
ATOM 1467 O O . GLN A 1 187 ? -8.595 -7.233 -4.673 1.00 93.00 187 GLN A O 1
ATOM 1472 N N . ALA A 1 188 ? -6.696 -8.281 -5.227 1.00 92.88 188 ALA A N 1
ATOM 1473 C CA . ALA A 1 188 ? -6.707 -9.194 -4.086 1.00 92.88 188 ALA A CA 1
ATOM 1474 C C . ALA A 1 188 ? -6.503 -8.469 -2.739 1.00 92.88 188 ALA A C 1
ATOM 1476 O O . ALA A 1 188 ? -6.931 -8.961 -1.691 1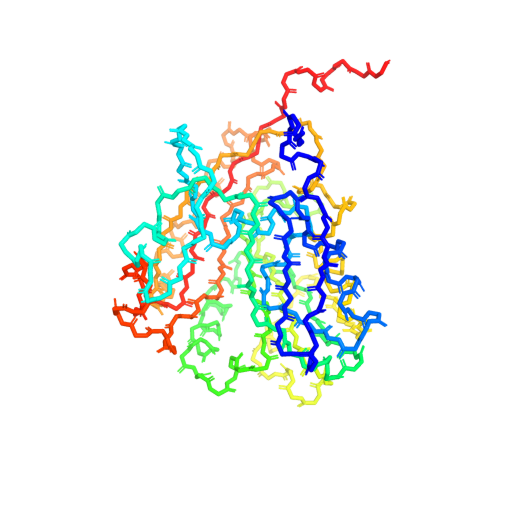.00 92.88 188 ALA A O 1
ATOM 1477 N N . GLN A 1 189 ? -5.882 -7.288 -2.765 1.00 91.44 189 GLN A N 1
ATOM 1478 C CA . GLN A 1 189 ? -5.621 -6.442 -1.600 1.00 91.44 189 GLN A CA 1
ATOM 1479 C C . GLN A 1 189 ? -6.615 -5.275 -1.446 1.00 91.44 189 GLN A C 1
ATOM 1481 O O . GLN A 1 189 ? -6.506 -4.525 -0.477 1.00 91.44 189 GLN A O 1
ATOM 1486 N N . GLY A 1 190 ? -7.601 -5.139 -2.343 1.00 90.38 190 GLY A N 1
ATOM 1487 C CA . GLY A 1 190 ? -8.618 -4.078 -2.294 1.00 90.38 190 GLY A CA 1
ATOM 1488 C C . GLY A 1 190 ? -8.181 -2.738 -2.905 1.00 90.38 190 GLY A C 1
ATOM 1489 O O . GLY A 1 190 ? -8.689 -1.684 -2.520 1.00 90.38 190 GLY A O 1
ATOM 1490 N N . HIS A 1 191 ? -7.214 -2.764 -3.822 1.00 90.00 191 HIS A N 1
ATOM 1491 C CA . HIS A 1 191 ? -6.603 -1.603 -4.482 1.00 90.00 191 HIS A CA 1
ATOM 1492 C C . HIS A 1 191 ? -6.726 -1.629 -6.017 1.00 90.00 191 HIS A C 1
ATOM 1494 O O . HIS A 1 191 ? -6.083 -0.834 -6.714 1.00 90.00 191 HIS A O 1
ATOM 1500 N N . GLY A 1 192 ? -7.528 -2.550 -6.548 1.00 91.75 192 GLY A N 1
ATOM 1501 C CA . GLY A 1 192 ? -7.811 -2.691 -7.966 1.00 91.75 192 GLY A CA 1
ATOM 1502 C C . GLY A 1 192 ? -8.709 -1.581 -8.512 1.00 91.75 192 GLY A C 1
ATOM 1503 O O . GLY A 1 192 ? -9.351 -0.828 -7.778 1.00 91.75 192 GLY A O 1
ATOM 1504 N N . MET A 1 193 ? -8.793 -1.492 -9.839 1.00 90.62 193 MET A N 1
ATOM 1505 C CA . MET A 1 193 ? -9.608 -0.490 -10.540 1.00 90.62 193 MET A CA 1
ATOM 1506 C C . MET A 1 193 ? -11.096 -0.512 -10.160 1.00 90.62 193 MET A C 1
ATOM 1508 O O . MET A 1 193 ? -11.759 0.517 -10.279 1.00 90.62 193 MET A O 1
ATOM 1512 N N . SER A 1 194 ? -11.630 -1.666 -9.749 1.00 92.12 194 SER A N 1
ATOM 1513 C CA . SER A 1 194 ? -13.025 -1.830 -9.313 1.00 92.12 194 SER A CA 1
ATOM 1514 C C . SER A 1 194 ? -13.251 -1.587 -7.822 1.00 92.12 194 SER A C 1
ATOM 1516 O O . SER A 1 194 ? -14.402 -1.533 -7.391 1.00 92.12 194 SER A O 1
ATOM 1518 N N . ASP A 1 195 ? -12.191 -1.417 -7.032 1.00 90.06 195 ASP A N 1
ATOM 1519 C CA . ASP A 1 195 ? -12.321 -1.211 -5.593 1.00 90.06 195 ASP A CA 1
ATOM 1520 C C . ASP A 1 195 ? -12.737 0.225 -5.266 1.00 90.06 195 ASP A C 1
ATOM 1522 O O . ASP A 1 195 ? -12.530 1.157 -6.051 1.00 90.06 195 ASP A O 1
ATOM 1526 N N . SER A 1 196 ? -13.346 0.403 -4.090 1.00 85.69 196 SER A N 1
ATOM 1527 C CA . SER A 1 196 ? -13.971 1.663 -3.660 1.00 85.69 196 SER A CA 1
ATOM 1528 C C . SER A 1 196 ? -13.016 2.855 -3.710 1.00 85.69 196 SER A C 1
ATOM 1530 O O . SER A 1 196 ? -13.413 3.937 -4.130 1.00 85.69 196 SER A O 1
ATOM 1532 N N . ILE A 1 197 ? -11.746 2.643 -3.356 1.00 83.94 197 ILE A N 1
ATOM 1533 C CA . ILE A 1 197 ? -10.689 3.664 -3.378 1.00 83.94 197 ILE A CA 1
ATOM 1534 C C . ILE A 1 197 ? -10.414 4.219 -4.784 1.00 83.94 197 ILE A C 1
ATOM 1536 O O . ILE A 1 197 ? -9.924 5.338 -4.925 1.00 83.94 197 ILE A O 1
ATOM 1540 N N . CYS A 1 198 ? -10.730 3.443 -5.822 1.00 87.94 198 CYS A N 1
ATOM 1541 C CA . CYS A 1 198 ? -10.553 3.817 -7.218 1.00 87.94 198 CYS A CA 1
ATOM 1542 C C . CYS A 1 198 ? -11.848 4.276 -7.898 1.00 87.94 198 CYS A C 1
ATOM 1544 O O . CYS A 1 198 ? -11.801 4.707 -9.053 1.00 87.94 198 CYS A O 1
ATOM 1546 N N . GLN A 1 199 ? -12.985 4.227 -7.198 1.00 89.44 199 GLN A N 1
ATOM 1547 C CA . GLN A 1 199 ? -14.249 4.724 -7.725 1.00 89.44 199 GLN A CA 1
ATOM 1548 C C . GLN A 1 199 ? -14.361 6.246 -7.596 1.00 89.44 199 GLN A C 1
ATOM 1550 O O . GLN A 1 199 ? -13.783 6.887 -6.720 1.00 89.44 199 GLN A O 1
ATOM 1555 N N . HIS A 1 200 ? -15.151 6.834 -8.489 1.00 86.19 200 HIS A N 1
ATOM 1556 C CA . HIS A 1 200 ? -15.545 8.236 -8.397 1.00 86.19 200 HIS A CA 1
ATOM 1557 C C . HIS A 1 200 ? -16.664 8.434 -7.364 1.00 86.19 200 HIS A C 1
ATOM 1559 O O . HIS A 1 200 ? -17.328 7.485 -6.961 1.00 86.19 200 HIS A O 1
ATOM 1565 N N . GLY A 1 201 ? -16.909 9.690 -6.980 1.00 85.06 201 GLY A N 1
ATOM 1566 C CA . GLY A 1 201 ? -18.002 10.054 -6.068 1.00 85.06 201 GLY A CA 1
ATOM 1567 C C . GLY A 1 201 ? -17.558 10.385 -4.645 1.00 85.06 201 GLY A C 1
ATOM 1568 O O . GLY A 1 201 ? -18.392 10.791 -3.845 1.00 85.06 201 GLY A O 1
ATOM 1569 N N . SER A 1 202 ? -16.259 10.310 -4.357 1.00 84.31 202 SER A N 1
ATOM 1570 C CA . SER A 1 202 ? -15.682 10.666 -3.059 1.00 84.31 202 SER A CA 1
ATOM 1571 C C . SER A 1 202 ? -14.544 11.671 -3.205 1.00 84.31 202 SER A C 1
ATOM 1573 O O . SER A 1 202 ? -13.812 11.686 -4.197 1.00 84.31 202 SER A O 1
ATOM 1575 N N . VAL A 1 203 ? -14.383 12.515 -2.192 1.00 85.69 203 VAL A N 1
ATOM 1576 C CA . VAL A 1 203 ? -13.245 13.414 -2.017 1.00 85.69 203 VAL A CA 1
ATOM 1577 C C . VAL A 1 203 ? -12.337 12.826 -0.949 1.00 85.69 203 VAL A C 1
ATOM 1579 O O . VAL A 1 203 ? -12.783 12.505 0.151 1.00 85.69 203 VAL A O 1
ATOM 1582 N N . HIS A 1 204 ? -11.053 12.718 -1.281 1.00 85.62 204 HIS A N 1
ATOM 1583 C CA . HIS A 1 204 ? -10.020 12.205 -0.391 1.00 85.62 204 HIS A CA 1
ATOM 1584 C C . HIS A 1 204 ? -9.130 13.355 0.071 1.00 85.62 204 HIS A C 1
ATOM 1586 O O . HIS A 1 204 ? -8.560 14.074 -0.754 1.00 85.62 204 HIS A O 1
ATOM 1592 N N . SER A 1 205 ? -9.000 13.523 1.384 1.00 86.19 205 SER A N 1
ATOM 1593 C CA . SER A 1 205 ? -8.056 14.458 1.993 1.00 86.19 205 SER A CA 1
ATOM 1594 C C . SER A 1 205 ? -6.990 13.674 2.732 1.00 86.19 205 SER A C 1
ATOM 1596 O O . SER A 1 205 ? -7.290 12.925 3.662 1.00 86.19 205 SER A O 1
ATOM 1598 N N . THR A 1 206 ? -5.743 13.844 2.300 1.00 86.62 206 THR A N 1
ATOM 1599 C CA . THR A 1 206 ? -4.626 13.048 2.792 1.00 86.62 206 THR A CA 1
ATOM 1600 C C . THR A 1 206 ? -3.504 13.899 3.358 1.00 86.62 206 THR A C 1
ATOM 1602 O O . THR A 1 206 ? -3.120 14.898 2.747 1.00 86.62 206 THR A O 1
ATOM 1605 N N . SER A 1 207 ? -2.909 13.462 4.464 1.00 87.25 207 SER A N 1
ATOM 1606 C CA . SER A 1 207 ? -1.659 14.020 4.987 1.00 87.25 207 SER A CA 1
ATOM 1607 C C . SER A 1 207 ? -0.697 12.905 5.372 1.00 87.25 207 SER A C 1
ATOM 1609 O O . SER A 1 207 ? -1.121 11.830 5.785 1.00 87.25 207 SER A O 1
ATOM 1611 N N . THR A 1 208 ? 0.601 13.156 5.209 1.00 87.31 208 THR A N 1
ATOM 1612 C CA . THR A 1 208 ? 1.645 12.138 5.363 1.00 87.31 208 THR A CA 1
ATOM 1613 C C . THR A 1 208 ? 2.706 12.543 6.370 1.00 87.31 208 THR A C 1
ATOM 1615 O O . THR A 1 208 ? 3.097 13.710 6.429 1.00 87.31 208 THR A O 1
ATOM 1618 N N . VAL A 1 209 ? 3.240 11.560 7.086 1.00 88.25 209 VAL A N 1
ATOM 1619 C CA . VAL A 1 209 ? 4.451 11.681 7.899 1.00 88.25 209 VAL A CA 1
ATOM 1620 C C . VAL A 1 209 ? 5.366 10.488 7.635 1.00 88.25 209 VAL A C 1
ATOM 1622 O O . VAL A 1 209 ? 4.894 9.375 7.416 1.00 88.25 209 VAL A O 1
ATOM 1625 N N . PHE A 1 210 ? 6.672 10.727 7.643 1.00 86.75 210 PHE A N 1
ATOM 1626 C CA . PHE A 1 210 ? 7.692 9.700 7.456 1.00 86.75 210 PHE A CA 1
ATOM 1627 C C . PHE A 1 210 ? 8.298 9.323 8.805 1.00 86.75 210 PHE A C 1
ATOM 1629 O O . PHE A 1 210 ? 8.485 10.189 9.662 1.00 86.75 210 PHE A O 1
ATOM 1636 N N . LEU A 1 211 ? 8.558 8.032 9.006 1.00 88.38 211 LEU A N 1
ATOM 1637 C CA . LEU A 1 211 ? 9.075 7.481 10.254 1.00 88.38 211 LEU A CA 1
ATOM 1638 C C . LEU A 1 211 ? 10.159 6.433 9.981 1.00 88.38 211 LEU A C 1
ATOM 1640 O O . LEU A 1 211 ? 10.189 5.774 8.941 1.00 88.38 211 LEU A O 1
ATOM 1644 N N . GLN A 1 212 ? 11.011 6.214 10.978 1.00 87.12 212 GLN A N 1
ATOM 1645 C CA . GLN A 1 212 ? 11.993 5.126 10.972 1.00 87.12 212 GLN A CA 1
ATOM 1646 C C . GLN A 1 212 ? 11.485 3.869 11.689 1.00 87.12 212 GLN A C 1
ATOM 1648 O O . GLN A 1 212 ? 11.860 2.757 11.329 1.00 87.12 212 GLN A O 1
ATOM 1653 N N . VAL A 1 213 ? 10.643 4.045 12.712 1.00 90.81 213 VAL A N 1
ATOM 1654 C CA . VAL A 1 213 ? 10.113 2.978 13.571 1.00 90.81 213 VAL A CA 1
ATOM 1655 C C . VAL A 1 213 ? 8.713 3.351 14.059 1.00 90.81 213 VAL A C 1
ATOM 1657 O O . VAL A 1 213 ? 8.435 4.532 14.286 1.00 90.81 213 VAL A O 1
ATOM 1660 N N . TYR A 1 214 ? 7.849 2.362 14.289 1.00 92.94 214 TYR A N 1
ATOM 1661 C CA . TYR A 1 214 ? 6.578 2.590 14.973 1.00 92.94 214 TYR A CA 1
ATOM 1662 C C . TYR A 1 214 ? 6.793 2.636 16.487 1.00 92.94 214 TYR A C 1
ATOM 1664 O O . TYR A 1 214 ? 7.157 1.641 17.120 1.00 92.94 214 TYR A O 1
ATOM 1672 N N . ASN A 1 215 ? 6.560 3.794 17.102 1.00 95.12 215 ASN A N 1
ATOM 1673 C CA . ASN A 1 215 ? 6.591 3.916 18.555 1.00 95.12 215 ASN A CA 1
ATOM 1674 C C . ASN A 1 215 ? 5.275 3.386 19.145 1.00 95.12 215 ASN A C 1
ATOM 1676 O O . ASN A 1 215 ? 4.231 4.001 18.954 1.00 95.12 215 ASN A O 1
ATOM 1680 N N . LEU A 1 216 ? 5.317 2.288 19.908 1.00 96.38 216 LEU A N 1
ATOM 1681 C CA . LEU A 1 216 ? 4.105 1.645 20.447 1.00 96.38 216 LEU A CA 1
ATOM 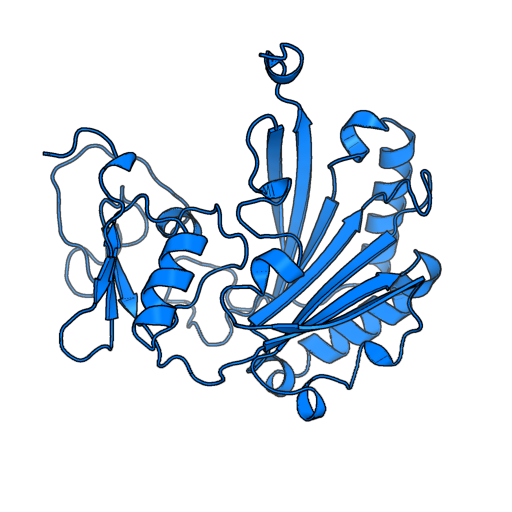1682 C C . LEU A 1 216 ? 3.214 2.584 21.269 1.00 96.38 216 LEU A C 1
ATOM 1684 O O . LEU A 1 216 ? 1.990 2.499 21.196 1.00 96.38 216 LEU A O 1
ATOM 1688 N N . THR A 1 217 ? 3.813 3.480 22.057 1.00 97.06 217 THR A N 1
ATOM 1689 C CA . THR A 1 217 ? 3.049 4.457 22.840 1.00 97.06 217 THR A CA 1
ATOM 1690 C C . THR A 1 217 ? 2.320 5.428 21.917 1.00 97.06 217 THR A C 1
ATOM 1692 O O . THR A 1 217 ? 1.150 5.722 22.154 1.00 97.06 217 THR A O 1
ATOM 1695 N N . ALA A 1 218 ? 2.982 5.891 20.853 1.00 96.25 218 ALA A N 1
ATOM 1696 C CA . ALA A 1 218 ? 2.361 6.746 19.849 1.00 96.25 218 ALA A CA 1
ATOM 1697 C C . ALA A 1 218 ? 1.243 6.011 19.096 1.00 96.25 218 ALA A C 1
ATOM 1699 O O . ALA A 1 218 ? 0.143 6.544 19.006 1.00 96.25 218 ALA A O 1
ATOM 1700 N N . GLU A 1 219 ? 1.472 4.773 18.648 1.00 96.56 219 GLU A N 1
ATOM 1701 C CA . GLU A 1 219 ? 0.457 3.973 17.947 1.00 96.56 219 GLU A CA 1
ATOM 1702 C C . GLU A 1 219 ? -0.790 3.744 18.800 1.00 96.56 219 GLU A C 1
ATOM 1704 O O . GLU A 1 219 ? -1.916 3.905 1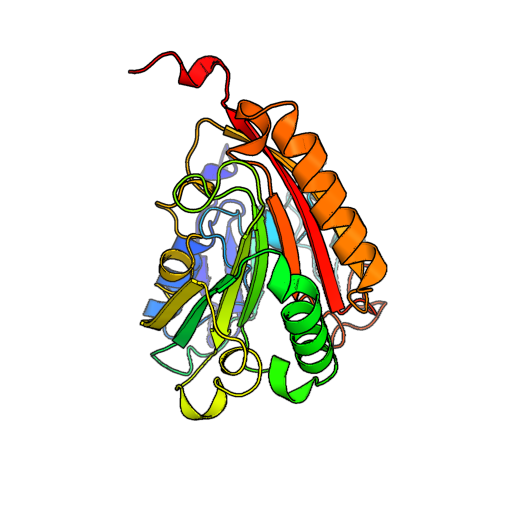8.325 1.00 96.56 219 GLU A O 1
ATOM 1709 N N . ARG A 1 220 ? -0.607 3.461 20.097 1.00 96.62 220 ARG A N 1
ATOM 1710 C CA . ARG A 1 220 ? -1.723 3.357 21.042 1.00 96.62 220 ARG A CA 1
ATOM 1711 C C . ARG A 1 220 ? -2.505 4.670 21.112 1.00 96.62 220 ARG A C 1
ATOM 1713 O O . ARG A 1 220 ? -3.727 4.662 21.010 1.00 96.62 220 ARG A O 1
ATOM 1720 N N . LEU A 1 221 ? -1.818 5.806 21.252 1.00 96.38 221 LEU A N 1
ATOM 1721 C CA . LEU A 1 221 ? -2.463 7.122 21.313 1.00 96.38 221 LEU A CA 1
ATOM 1722 C C . LEU A 1 221 ? -3.184 7.488 20.010 1.00 96.38 221 LEU A C 1
ATOM 1724 O O . LEU A 1 221 ? -4.254 8.096 20.065 1.00 96.38 221 LEU A O 1
ATOM 1728 N N . ILE A 1 222 ? -2.625 7.118 18.857 1.00 94.62 222 ILE A N 1
ATOM 1729 C CA . ILE A 1 222 ? -3.232 7.327 17.538 1.00 94.62 222 ILE A CA 1
ATOM 1730 C C . ILE A 1 222 ? -4.501 6.484 17.411 1.00 94.62 222 ILE A C 1
ATOM 1732 O O . ILE A 1 222 ? -5.550 7.035 17.085 1.00 94.62 222 ILE A O 1
ATOM 1736 N N . CYS A 1 223 ? -4.438 5.190 17.733 1.00 94.25 223 CYS A N 1
ATOM 1737 C CA . CYS A 1 223 ? -5.586 4.286 17.684 1.00 94.25 223 CYS A CA 1
ATOM 1738 C C . CYS A 1 223 ? -6.720 4.748 18.617 1.00 94.25 223 CYS A C 1
ATOM 1740 O O . CYS A 1 223 ? -7.874 4.830 18.199 1.00 94.25 223 CYS A O 1
ATOM 1742 N N . GLU A 1 224 ? -6.400 5.140 19.854 1.00 94.12 224 GLU A N 1
ATOM 1743 C CA . GLU A 1 224 ? -7.383 5.674 20.810 1.00 94.12 224 GLU A CA 1
ATOM 1744 C C . GLU A 1 224 ? -7.969 7.022 20.365 1.00 94.12 224 GLU A C 1
ATOM 1746 O O . GLU A 1 224 ? -9.159 7.296 20.540 1.00 94.12 224 GLU A O 1
ATOM 1751 N N . SER A 1 225 ? -7.149 7.886 19.763 1.00 91.88 225 SER A N 1
ATOM 1752 C CA . SER A 1 225 ? -7.620 9.164 19.221 1.00 91.88 225 SER A CA 1
ATOM 1753 C C . SER A 1 225 ? -8.526 8.960 18.011 1.00 91.88 225 SER A C 1
ATOM 1755 O O . SER A 1 225 ? -9.534 9.658 17.888 1.00 91.88 225 SER A O 1
ATOM 1757 N N . PHE A 1 226 ? -8.191 8.000 17.147 1.00 91.50 226 PHE A N 1
ATOM 1758 C CA . PHE A 1 226 ? -9.019 7.594 16.019 1.00 91.50 226 PHE A CA 1
ATOM 1759 C C . PHE A 1 226 ? -10.364 7.065 16.513 1.00 91.50 226 PHE A C 1
ATOM 1761 O O . PHE A 1 226 ? -11.390 7.614 16.135 1.00 91.50 226 PHE A O 1
ATOM 1768 N N . LYS A 1 227 ? -10.367 6.114 17.454 1.00 91.12 227 LYS A N 1
ATOM 1769 C CA . LYS A 1 227 ? -11.577 5.595 18.109 1.00 91.12 227 LYS A CA 1
ATOM 1770 C C . LYS A 1 227 ? -12.467 6.699 18.689 1.00 91.12 227 LYS A C 1
ATOM 1772 O O . LYS A 1 227 ? -13.679 6.708 18.497 1.00 91.12 227 LYS A O 1
ATOM 1777 N N . ARG A 1 228 ? -11.879 7.665 19.399 1.00 90.50 228 ARG A N 1
ATOM 1778 C CA . ARG A 1 228 ? -12.648 8.766 19.997 1.00 90.50 228 ARG A CA 1
ATOM 1779 C C . ARG A 1 228 ? -13.311 9.649 18.944 1.00 90.50 228 ARG A C 1
ATOM 1781 O O . ARG A 1 228 ? -14.444 10.068 19.145 1.00 90.50 228 ARG A O 1
ATOM 1788 N N . ARG A 1 229 ? -12.604 9.955 17.853 1.00 87.06 229 ARG A N 1
ATOM 1789 C CA . ARG A 1 229 ? -13.142 10.747 16.734 1.00 87.06 229 ARG A CA 1
ATOM 1790 C C . ARG A 1 229 ? -14.174 9.950 15.942 1.00 87.06 229 ARG A C 1
ATOM 1792 O O . ARG A 1 229 ? -15.190 10.514 15.559 1.00 87.06 229 ARG A O 1
ATOM 1799 N N . ALA A 1 230 ? -13.949 8.646 15.807 1.00 84.12 230 ALA A N 1
ATOM 1800 C CA . ALA A 1 230 ? -14.880 7.707 15.206 1.00 84.12 230 ALA A CA 1
ATOM 1801 C C . ALA A 1 230 ? -16.263 7.752 15.860 1.00 84.12 230 ALA A C 1
ATOM 1803 O O . ALA A 1 230 ? -17.281 7.804 15.180 1.00 84.12 230 ALA A O 1
ATOM 1804 N N . ALA A 1 231 ? -16.287 7.826 17.191 1.00 85.56 231 ALA A N 1
ATOM 1805 C CA . ALA A 1 231 ? -17.518 7.936 17.964 1.00 85.56 231 ALA A CA 1
ATOM 1806 C C . ALA A 1 231 ? -18.234 9.299 17.845 1.00 85.56 231 ALA A C 1
ATOM 1808 O O . ALA A 1 231 ? -19.372 9.419 18.290 1.00 85.56 231 ALA A O 1
ATOM 1809 N N . GLN A 1 232 ? -17.583 10.337 17.306 1.00 87.19 232 GLN A N 1
ATOM 1810 C CA . GLN A 1 232 ? -18.169 11.680 17.190 1.00 87.19 232 GLN A CA 1
ATOM 1811 C C . GLN A 1 232 ? -18.904 11.897 15.866 1.00 87.19 232 GLN A C 1
ATOM 1813 O O . GLN A 1 232 ? -19.851 12.678 15.833 1.00 87.19 232 GLN A O 1
ATOM 1818 N N . ASP A 1 233 ? -18.468 11.228 14.798 1.00 84.31 233 ASP A N 1
ATOM 1819 C CA . ASP A 1 233 ? -19.020 11.378 13.452 1.00 84.31 233 ASP A CA 1
ATOM 1820 C C . ASP A 1 233 ? -18.853 10.061 12.681 1.00 84.31 233 ASP A C 1
ATOM 1822 O O . ASP A 1 233 ? -17.783 9.758 12.143 1.00 84.31 233 ASP A O 1
ATOM 1826 N N . ALA A 1 234 ? -19.906 9.243 12.674 1.00 76.81 234 ALA A N 1
ATOM 1827 C CA . ALA A 1 234 ? -19.880 7.935 12.026 1.00 76.81 234 ALA A CA 1
ATOM 1828 C C . ALA A 1 234 ? -19.758 8.043 10.496 1.00 76.81 234 ALA A C 1
ATOM 1830 O O . ALA A 1 234 ? -19.120 7.184 9.881 1.00 76.81 234 ALA A O 1
ATOM 1831 N N . ASP A 1 235 ? -20.297 9.109 9.898 1.00 75.56 235 ASP A N 1
ATOM 1832 C CA . ASP A 1 235 ? -20.305 9.314 8.448 1.00 75.56 235 ASP A CA 1
ATOM 1833 C C . ASP A 1 235 ? -18.901 9.653 7.943 1.00 75.56 235 ASP A C 1
ATOM 1835 O O . ASP A 1 235 ? -18.413 9.043 6.990 1.00 75.56 235 ASP A O 1
ATOM 1839 N N . LEU A 1 236 ? -18.194 10.551 8.639 1.00 75.12 236 LEU A N 1
ATOM 1840 C CA . LEU A 1 236 ? -16.793 10.854 8.335 1.00 75.12 236 LEU A CA 1
ATOM 1841 C C . LEU A 1 236 ? -15.897 9.623 8.532 1.00 75.12 236 LEU A C 1
ATOM 1843 O O . LEU A 1 236 ? -14.894 9.431 7.843 1.00 75.12 236 LEU A O 1
ATOM 1847 N N . THR A 1 237 ? -16.248 8.772 9.486 1.00 78.81 237 THR A N 1
ATOM 1848 C CA . THR A 1 237 ? -15.408 7.650 9.901 1.00 78.81 237 THR A CA 1
ATOM 1849 C C . THR A 1 237 ? -15.538 6.439 8.992 1.00 78.81 237 THR A C 1
ATOM 1851 O O . THR A 1 237 ? -14.559 5.713 8.823 1.00 78.81 237 THR A O 1
ATOM 1854 N N . ALA A 1 238 ? -16.696 6.245 8.357 1.00 77.19 238 ALA A N 1
ATOM 1855 C CA . ALA A 1 238 ? -16.965 5.102 7.488 1.00 77.19 238 ALA A CA 1
ATOM 1856 C C . ALA A 1 238 ? -15.932 4.930 6.358 1.00 77.19 238 ALA A C 1
ATOM 1858 O O . ALA A 1 238 ? -15.672 3.806 5.935 1.00 77.19 238 ALA A O 1
ATOM 1859 N N . GLY A 1 239 ? -15.317 6.024 5.896 1.00 79.69 239 GLY A N 1
ATOM 1860 C CA . GLY A 1 239 ? -14.247 5.988 4.899 1.00 79.69 239 GLY A CA 1
ATOM 1861 C C . GLY A 1 239 ? -12.875 6.454 5.396 1.00 79.69 239 GLY A C 1
ATOM 1862 O O . GLY A 1 239 ? -11.918 6.411 4.628 1.00 79.69 239 GLY A O 1
ATOM 1863 N N . THR A 1 240 ? -12.746 6.895 6.652 1.00 89.00 240 THR A N 1
ATOM 1864 C CA . THR A 1 240 ? -11.469 7.409 7.170 1.00 89.00 240 THR A CA 1
ATOM 1865 C C . THR A 1 240 ? -10.567 6.275 7.647 1.00 89.00 240 THR A C 1
ATOM 1867 O O . THR A 1 240 ? -10.996 5.380 8.378 1.00 89.00 240 THR A O 1
ATOM 1870 N N . SER A 1 241 ? -9.284 6.352 7.298 1.00 91.56 241 SER A N 1
ATOM 1871 C CA . SER A 1 241 ? -8.258 5.432 7.780 1.00 91.56 241 SER A CA 1
ATOM 1872 C C . SER A 1 241 ? -6.972 6.144 8.198 1.00 91.56 241 SER A C 1
ATOM 1874 O O . SER A 1 241 ? -6.628 7.219 7.697 1.00 91.56 241 SER A O 1
ATOM 1876 N N . ILE A 1 242 ? -6.249 5.522 9.130 1.00 94.12 242 ILE A N 1
ATOM 1877 C CA . ILE A 1 242 ? -4.834 5.816 9.379 1.00 94.12 242 ILE A CA 1
ATOM 1878 C C . ILE A 1 242 ? -4.035 4.688 8.755 1.00 94.12 242 ILE A C 1
ATOM 1880 O O . ILE A 1 242 ? -4.061 3.578 9.275 1.00 94.12 242 ILE A O 1
ATOM 1884 N N . MET A 1 243 ? -3.374 4.969 7.643 1.00 92.62 243 MET A N 1
ATOM 1885 C CA . MET A 1 243 ? -2.583 4.010 6.894 1.00 92.62 243 MET A CA 1
ATOM 1886 C C . MET A 1 243 ? -1.128 4.028 7.362 1.00 92.62 243 MET A C 1
ATOM 1888 O O . MET A 1 243 ? -0.556 5.079 7.658 1.00 92.62 243 MET A O 1
ATOM 1892 N N . HIS A 1 244 ? -0.529 2.848 7.376 1.00 93.44 244 HIS A N 1
ATOM 1893 C CA . HIS A 1 244 ? 0.853 2.571 7.724 1.00 93.44 244 HIS A CA 1
ATOM 1894 C C . HIS A 1 244 ? 1.462 1.770 6.584 1.00 93.44 244 HIS A C 1
ATOM 1896 O O . HIS A 1 244 ? 1.020 0.663 6.302 1.00 93.44 244 HIS A O 1
ATOM 1902 N N . GLU A 1 245 ? 2.479 2.311 5.936 1.00 87.06 245 GLU A N 1
ATOM 1903 C CA . GLU A 1 245 ? 3.119 1.723 4.768 1.00 87.06 245 GLU A CA 1
ATOM 1904 C C . GLU A 1 245 ? 4.613 1.545 5.018 1.00 87.06 245 GLU A C 1
ATOM 1906 O O . GLU A 1 245 ? 5.293 2.441 5.517 1.00 87.06 245 GLU A O 1
ATOM 1911 N N . ALA A 1 246 ? 5.134 0.374 4.661 1.00 81.56 246 ALA A N 1
ATOM 1912 C CA . ALA A 1 246 ? 6.569 0.167 4.579 1.00 81.56 246 ALA A CA 1
ATOM 1913 C C . ALA A 1 246 ? 7.112 0.917 3.355 1.00 81.56 246 ALA A C 1
ATOM 1915 O O . ALA A 1 246 ? 6.727 0.624 2.226 1.00 81.56 246 ALA A O 1
ATOM 1916 N N . TYR A 1 247 ? 8.021 1.862 3.573 1.00 71.75 247 TYR A N 1
ATOM 1917 C CA . TYR A 1 247 ? 8.535 2.757 2.541 1.00 71.75 247 TYR A CA 1
ATOM 1918 C C . TYR A 1 247 ? 10.038 2.975 2.738 1.00 71.75 247 TYR A C 1
ATOM 1920 O O . TYR A 1 247 ? 10.438 3.825 3.527 1.00 71.75 247 TYR A O 1
ATOM 1928 N N . SER A 1 248 ? 10.886 2.202 2.052 1.00 68.75 248 SER A N 1
ATOM 1929 C CA . SER A 1 248 ? 12.347 2.340 2.162 1.00 68.75 248 SER A CA 1
ATOM 1930 C C . SER A 1 248 ? 12.947 3.065 0.961 1.00 68.75 248 SER A C 1
ATOM 1932 O O . SER A 1 248 ? 12.719 2.688 -0.188 1.00 68.75 248 SER A O 1
ATOM 1934 N N . MET A 1 249 ? 13.773 4.071 1.253 1.00 62.62 249 MET A N 1
ATOM 1935 C CA . MET A 1 249 ? 14.572 4.827 0.282 1.00 62.62 249 MET A CA 1
ATOM 1936 C C . MET A 1 249 ? 16.078 4.571 0.439 1.00 62.62 249 MET A C 1
ATOM 1938 O O . MET A 1 249 ? 16.884 5.290 -0.139 1.00 62.62 249 MET A O 1
ATOM 1942 N N . GLU A 1 250 ? 16.481 3.543 1.191 1.00 63.91 250 GLU A N 1
ATOM 1943 C CA . GLU A 1 250 ? 17.876 3.343 1.619 1.00 63.91 250 GLU A CA 1
ATOM 1944 C C . GLU A 1 250 ? 18.872 3.168 0.457 1.00 63.91 250 GLU A C 1
ATOM 1946 O O . GLU A 1 250 ? 20.030 3.570 0.547 1.00 63.91 250 GLU A O 1
ATOM 1951 N N . ALA A 1 251 ? 18.415 2.633 -0.679 1.00 64.62 251 ALA A N 1
ATOM 1952 C CA . ALA A 1 251 ? 19.229 2.504 -1.889 1.00 64.62 251 ALA A CA 1
ATOM 1953 C C . ALA A 1 251 ? 19.380 3.822 -2.683 1.00 64.62 251 ALA A C 1
ATOM 1955 O O . ALA A 1 251 ? 20.120 3.867 -3.669 1.00 64.62 251 ALA A O 1
ATOM 1956 N N . VAL A 1 252 ? 18.675 4.889 -2.294 1.00 64.75 252 VAL A N 1
ATOM 1957 C CA . VAL A 1 252 ? 18.667 6.193 -2.966 1.00 64.75 252 VAL A CA 1
ATOM 1958 C C . VAL A 1 252 ? 19.565 7.158 -2.198 1.00 64.75 252 VAL A C 1
ATOM 1960 O O . VAL A 1 252 ? 19.270 7.577 -1.082 1.00 64.75 252 VAL A O 1
ATOM 1963 N N . GLY A 1 253 ? 20.689 7.536 -2.811 1.00 61.62 253 GLY A N 1
ATOM 1964 C CA . GLY A 1 253 ? 21.597 8.515 -2.217 1.00 61.62 253 GLY A CA 1
ATOM 1965 C C . GLY A 1 253 ? 20.931 9.891 -2.037 1.00 61.62 253 GLY A C 1
ATOM 1966 O O . GLY A 1 253 ? 20.083 10.271 -2.845 1.00 61.62 253 GLY A O 1
ATOM 1967 N N . PRO A 1 254 ? 21.352 10.699 -1.049 1.00 66.06 254 PRO A N 1
ATOM 1968 C CA . PRO A 1 254 ? 20.692 11.963 -0.704 1.00 66.06 254 PRO A CA 1
ATOM 1969 C C . PRO A 1 254 ? 20.714 13.033 -1.806 1.00 66.06 254 PRO A C 1
ATOM 1971 O O . PRO A 1 254 ? 19.910 13.955 -1.774 1.00 66.06 254 PRO A O 1
ATOM 1974 N N . ALA A 1 255 ? 21.613 12.916 -2.787 1.00 70.75 255 ALA A N 1
ATOM 1975 C CA . ALA A 1 255 ? 21.668 13.792 -3.961 1.00 70.75 255 ALA A CA 1
ATOM 1976 C C . ALA A 1 255 ? 21.018 13.174 -5.217 1.00 70.75 255 ALA A C 1
ATOM 1978 O O . ALA A 1 255 ? 21.011 13.797 -6.276 1.00 70.75 255 ALA A O 1
ATOM 1979 N N . ALA A 1 256 ? 20.514 11.938 -5.130 1.00 68.31 256 ALA A N 1
ATOM 1980 C CA . ALA A 1 256 ? 19.959 11.210 -6.270 1.00 68.31 256 ALA A CA 1
ATOM 1981 C C . ALA A 1 256 ? 18.487 11.558 -6.547 1.00 68.31 256 ALA A C 1
ATOM 1983 O O . ALA A 1 256 ? 17.990 11.264 -7.634 1.00 68.31 256 ALA A O 1
ATOM 1984 N N . SER A 1 257 ? 17.788 12.182 -5.592 1.00 71.56 257 SER A N 1
ATOM 1985 C CA . SER A 1 257 ? 16.406 12.637 -5.759 1.00 71.56 257 SER A CA 1
ATOM 1986 C C . SER A 1 257 ? 16.128 13.931 -4.994 1.00 71.56 257 SER A C 1
ATOM 1988 O O . SER A 1 257 ? 16.885 14.300 -4.101 1.00 71.56 257 SER A O 1
ATOM 1990 N N . ALA A 1 258 ? 15.019 14.601 -5.321 1.00 72.38 258 ALA A N 1
ATOM 1991 C CA . ALA A 1 258 ? 14.523 15.744 -4.550 1.00 72.38 258 ALA A CA 1
ATOM 1992 C C . ALA A 1 258 ? 13.879 15.348 -3.202 1.00 72.38 258 ALA A C 1
ATOM 1994 O O . ALA A 1 258 ? 13.475 16.225 -2.440 1.00 72.38 258 ALA A O 1
ATOM 1995 N N . SER A 1 259 ? 13.762 14.048 -2.898 1.00 72.00 259 SER A N 1
ATOM 1996 C CA . SER A 1 259 ? 13.246 13.587 -1.609 1.00 72.00 259 SER A CA 1
ATOM 1997 C C . SER A 1 259 ? 14.279 13.802 -0.505 1.00 72.00 259 SER A C 1
ATOM 1999 O O . SER A 1 259 ? 15.427 13.365 -0.610 1.00 72.00 259 SER A O 1
ATOM 2001 N N . SER A 1 260 ? 13.857 14.434 0.589 1.00 74.88 260 SER A N 1
ATOM 2002 C CA . SER A 1 260 ? 14.676 14.612 1.792 1.00 74.88 260 SER A CA 1
ATOM 2003 C C . SER A 1 260 ? 14.594 13.435 2.772 1.00 74.88 260 SER A C 1
ATOM 2005 O O . SER A 1 260 ? 15.375 13.384 3.718 1.00 74.88 260 SER A O 1
ATOM 2007 N N . PHE A 1 261 ? 13.682 12.481 2.559 1.00 73.38 261 PHE A N 1
ATOM 2008 C CA . PHE A 1 261 ? 13.330 11.416 3.514 1.00 73.38 261 PHE A CA 1
ATOM 2009 C C . PHE A 1 261 ? 14.103 10.106 3.275 1.00 73.38 261 PHE A C 1
ATOM 2011 O O . PHE A 1 261 ? 13.549 9.014 3.329 1.00 73.38 261 PHE A O 1
ATOM 2018 N N . ASN A 1 262 ? 15.399 10.194 2.959 1.00 70.75 262 ASN A N 1
ATOM 2019 C CA . ASN A 1 262 ? 16.190 9.027 2.527 1.00 70.75 262 ASN A CA 1
ATOM 2020 C C . ASN A 1 262 ? 16.554 8.059 3.671 1.00 70.75 262 ASN A C 1
ATOM 2022 O O . ASN A 1 262 ? 16.952 6.928 3.413 1.00 70.75 262 ASN A O 1
ATOM 2026 N N . ALA A 1 263 ? 16.431 8.506 4.925 1.00 77.75 263 ALA A N 1
ATOM 2027 C CA . ALA A 1 263 ? 16.694 7.700 6.119 1.00 77.75 263 ALA A CA 1
ATOM 2028 C C . ALA A 1 263 ? 15.421 7.096 6.738 1.00 77.75 263 ALA A C 1
ATOM 2030 O O . ALA A 1 263 ? 15.521 6.365 7.726 1.00 77.75 263 ALA A O 1
ATOM 2031 N N . ASP A 1 264 ? 14.245 7.430 6.201 1.00 80.75 264 ASP A N 1
ATOM 2032 C CA . ASP A 1 264 ? 12.965 6.921 6.680 1.00 80.75 264 ASP A CA 1
ATOM 2033 C C . ASP A 1 264 ? 12.624 5.590 6.007 1.00 80.75 264 ASP A C 1
ATOM 2035 O O . ASP A 1 264 ? 13.052 5.297 4.887 1.00 80.75 264 ASP A O 1
ATOM 2039 N N . ARG A 1 265 ? 11.883 4.759 6.742 1.00 80.25 265 ARG A N 1
ATOM 2040 C CA . ARG A 1 265 ? 11.554 3.378 6.357 1.00 80.25 265 ARG A CA 1
ATOM 2041 C C . ARG A 1 265 ? 10.052 3.120 6.312 1.00 80.25 265 ARG A C 1
ATOM 2043 O O . ARG A 1 265 ? 9.628 2.048 5.883 1.00 80.25 265 ARG A O 1
ATOM 2050 N N . LEU A 1 266 ? 9.260 4.077 6.787 1.00 85.69 266 LEU A N 1
ATOM 2051 C CA . LEU A 1 266 ? 7.827 3.963 6.992 1.00 85.69 266 LEU A CA 1
ATOM 2052 C C . LEU A 1 266 ? 7.158 5.267 6.565 1.00 85.69 266 LEU A C 1
ATOM 2054 O O . LEU A 1 266 ? 7.642 6.360 6.867 1.00 85.69 266 LEU A O 1
ATOM 2058 N N . LEU A 1 267 ? 6.016 5.138 5.908 1.00 86.81 267 LEU A N 1
ATOM 2059 C CA . LEU A 1 267 ? 5.112 6.224 5.575 1.00 86.81 267 LEU A CA 1
ATOM 2060 C C . LEU A 1 267 ? 3.821 6.011 6.362 1.00 86.81 267 LEU A C 1
ATOM 2062 O O . LEU A 1 267 ? 3.229 4.938 6.319 1.00 86.81 267 LEU A O 1
ATOM 2066 N N . MET A 1 268 ? 3.374 7.025 7.089 1.00 90.25 268 MET A N 1
ATOM 2067 C CA . MET A 1 268 ? 2.041 7.042 7.675 1.00 90.25 268 MET A CA 1
ATOM 2068 C C . MET A 1 268 ? 1.193 8.092 6.986 1.00 90.25 268 MET A C 1
ATOM 2070 O O . MET A 1 268 ? 1.653 9.205 6.735 1.00 90.25 268 MET A O 1
ATOM 2074 N N . LEU A 1 269 ? -0.051 7.734 6.704 1.00 89.88 269 LEU A N 1
ATOM 2075 C CA . LEU A 1 269 ? -0.982 8.545 5.940 1.00 89.88 269 LEU A CA 1
ATOM 2076 C C . LEU A 1 269 ? -2.314 8.613 6.686 1.00 89.88 269 LEU A C 1
ATOM 2078 O O . LEU A 1 269 ? -2.971 7.604 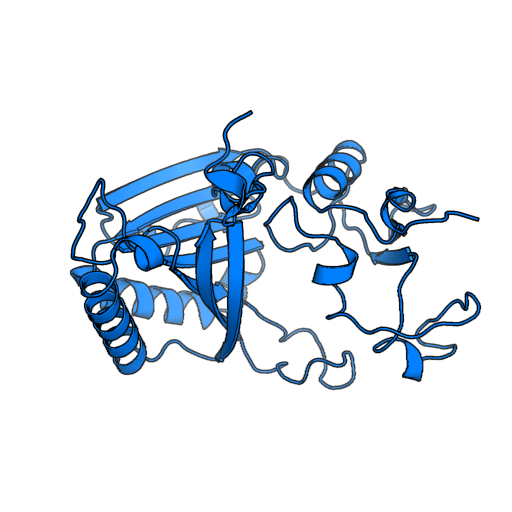6.908 1.00 89.88 269 LEU A O 1
ATOM 2082 N N . PHE A 1 270 ? -2.740 9.817 7.048 1.00 91.00 270 PHE A N 1
ATOM 2083 C CA . PHE A 1 270 ? -4.144 10.058 7.358 1.00 91.00 270 PHE A CA 1
ATOM 2084 C C . PHE A 1 270 ? -4.901 10.175 6.039 1.00 91.00 270 PHE A C 1
ATOM 2086 O O . PHE A 1 270 ? -4.496 10.963 5.186 1.00 91.00 270 PHE A O 1
ATOM 2093 N N . ASN A 1 271 ? -5.988 9.426 5.879 1.00 89.44 271 ASN A N 1
ATOM 2094 C CA . ASN A 1 271 ? -6.884 9.518 4.733 1.00 89.44 271 ASN A CA 1
ATOM 2095 C C . ASN A 1 271 ? -8.312 9.720 5.237 1.00 89.44 271 ASN A C 1
ATOM 2097 O O . ASN A 1 271 ? -8.899 8.797 5.792 1.00 89.44 271 ASN A O 1
ATOM 2101 N N . ALA A 1 272 ? -8.864 10.915 5.035 1.00 87.81 272 ALA A N 1
ATOM 2102 C CA . ALA A 1 272 ? -10.282 11.186 5.234 1.00 87.81 272 ALA A CA 1
ATOM 2103 C C . ALA A 1 272 ? -11.024 11.087 3.909 1.00 87.81 272 ALA A C 1
ATOM 2105 O O . ALA A 1 272 ? -10.574 11.636 2.900 1.00 87.81 272 ALA A O 1
ATOM 2106 N N . VAL A 1 273 ? -12.186 10.443 3.940 1.00 86.44 273 VAL A N 1
ATOM 2107 C CA . VAL A 1 273 ? -13.045 10.272 2.772 1.00 86.44 273 VAL A CA 1
ATOM 2108 C C . VAL A 1 273 ? -14.393 10.893 3.071 1.00 86.44 273 VAL A C 1
ATOM 2110 O O . VAL A 1 273 ? -15.025 10.570 4.071 1.00 86.44 273 VAL A O 1
ATOM 2113 N N . VAL A 1 274 ? -14.818 11.794 2.194 1.00 84.00 274 VAL A N 1
ATOM 2114 C CA . VAL A 1 274 ? -16.125 12.446 2.265 1.00 84.00 274 VAL A CA 1
ATOM 2115 C C . VAL A 1 274 ? -16.825 12.215 0.939 1.00 84.00 274 VAL A C 1
ATOM 2117 O O . VAL A 1 274 ? -16.219 12.401 -0.117 1.00 84.00 274 VAL A O 1
ATOM 2120 N N . LEU A 1 275 ? -18.092 11.810 0.974 1.00 80.94 275 LEU A N 1
ATOM 2121 C CA . LEU A 1 275 ? -18.881 11.670 -0.245 1.00 80.94 275 LEU A CA 1
ATOM 2122 C C . LEU A 1 275 ? -19.013 13.031 -0.933 1.00 80.94 275 LEU A C 1
ATOM 2124 O O . LEU A 1 275 ? -19.261 14.058 -0.300 1.00 80.94 275 LEU A O 1
ATOM 2128 N N . HIS A 1 276 ? -18.821 13.048 -2.246 1.00 76.00 276 HIS A N 1
ATOM 2129 C CA . HIS A 1 276 ? -19.038 14.246 -3.038 1.00 76.00 276 HIS A CA 1
ATOM 2130 C C . HIS A 1 276 ? -20.540 14.592 -3.003 1.00 76.00 276 HIS A C 1
ATOM 2132 O O . HIS A 1 276 ? -21.352 13.694 -3.229 1.00 76.00 276 HIS A O 1
ATOM 2138 N N . PRO A 1 277 ? -20.941 15.857 -2.778 1.00 65.31 277 PRO A N 1
ATOM 2139 C CA . PRO A 1 277 ? -22.353 16.227 -2.626 1.00 65.31 277 PRO A CA 1
ATOM 2140 C C . PRO A 1 277 ? -23.235 15.839 -3.824 1.00 65.31 277 PRO A C 1
ATOM 2142 O O . PRO A 1 277 ? -24.415 15.547 -3.670 1.00 65.31 277 PRO A O 1
ATOM 2145 N N . ASP A 1 278 ? -22.658 15.783 -5.025 1.00 60.84 278 ASP A N 1
ATOM 2146 C CA . ASP A 1 278 ? -23.378 15.361 -6.235 1.00 60.84 278 ASP A CA 1
ATOM 2147 C C . ASP A 1 278 ? -23.603 13.839 -6.342 1.00 60.84 278 ASP A C 1
ATOM 2149 O O . ASP A 1 278 ? -24.292 13.399 -7.257 1.00 60.84 278 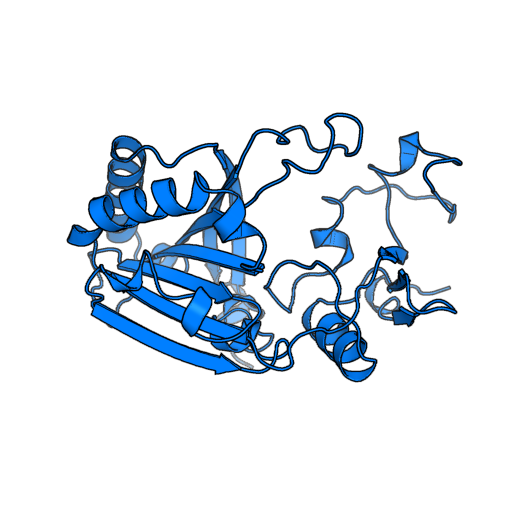ASP A O 1
ATOM 2153 N N . SER A 1 279 ? -23.066 13.025 -5.424 1.00 53.78 279 SER A N 1
ATOM 2154 C CA . SER A 1 279 ? -23.291 11.569 -5.404 1.00 53.78 279 SER A CA 1
ATOM 2155 C C . SER A 1 279 ? -24.652 11.160 -4.817 1.00 53.78 279 SER A C 1
ATOM 2157 O O . SER A 1 279 ? -25.097 10.039 -5.051 1.00 53.78 279 SER A O 1
ATOM 2159 N N . GLU A 1 280 ? -25.365 12.072 -4.138 1.00 42.44 280 GLU A N 1
ATOM 2160 C CA . GLU A 1 280 ? -26.756 11.861 -3.689 1.00 42.44 280 GLU A CA 1
ATOM 2161 C C . GLU A 1 280 ? -27.781 11.954 -4.829 1.00 42.44 280 GLU A C 1
ATOM 2163 O O . GLU A 1 280 ? -28.921 11.501 -4.698 1.00 42.44 280 GLU A O 1
ATOM 2168 N N . LYS A 1 281 ? -27.388 12.515 -5.976 1.00 36.72 281 LYS A N 1
ATOM 2169 C CA . LYS A 1 281 ? -28.191 12.450 -7.194 1.00 36.72 281 LYS A CA 1
ATOM 2170 C C . LYS A 1 281 ? -27.777 11.193 -7.941 1.00 36.72 281 LYS A C 1
ATOM 2172 O O . LYS A 1 281 ? -26.850 11.212 -8.747 1.00 36.72 281 LYS A O 1
ATOM 2177 N N . GLY A 1 282 ? -28.459 10.092 -7.632 1.00 34.53 282 GLY A N 1
ATOM 2178 C CA . GLY A 1 282 ? -28.438 8.905 -8.483 1.00 34.53 282 GLY A CA 1
ATOM 2179 C C . GLY A 1 282 ? -28.747 9.257 -9.951 1.00 34.53 282 GLY A C 1
ATOM 2180 O O . GLY A 1 282 ? -29.243 10.357 -10.216 1.00 34.53 282 GLY A O 1
ATOM 2181 N N . PRO A 1 283 ? -28.423 8.352 -10.891 1.00 39.41 283 PRO A N 1
ATOM 2182 C CA . PRO A 1 283 ? -28.593 8.582 -12.327 1.00 39.41 283 PRO A CA 1
ATOM 2183 C C . PRO A 1 283 ? -29.994 9.069 -12.718 1.00 39.41 283 PRO A C 1
ATOM 2185 O O . PRO A 1 283 ? -30.981 8.639 -12.076 1.00 39.41 283 PRO A O 1
#

pLDDT: mean 80.8, std 14.84, range [26.05, 97.06]

Organism: NCBI:txid184061